Protein AF-A9ZNW1-F1 (afdb_monomer_lite)

InterPro domains:
  IPR049735 NovE/LmbU-like transcriptional regulators [NF038070] (21-190)

Organism: NCBI:txid67274

pLDDT: mean 80.8, std 17.75, range [33.91, 98.06]

Structure (mmCIF, N/CA/C/O backbone):
data_AF-A9ZNW1-F1
#
_entry.id   AF-A9ZNW1-F1
#
loop_
_atom_site.group_PDB
_atom_site.id
_atom_site.type_symbol
_atom_site.label_atom_id
_atom_site.label_alt_id
_atom_site.label_comp_id
_atom_site.label_asym_id
_atom_site.label_entity_id
_atom_site.label_seq_id
_atom_site.pdbx_PDB_ins_code
_atom_site.Cartn_x
_atom_site.Cartn_y
_atom_site.Cartn_z
_atom_site.occupancy
_atom_site.B_iso_or_equiv
_atom_site.auth_seq_id
_atom_site.auth_comp_id
_atom_site.auth_asym_id
_atom_site.auth_atom_id
_atom_site.pdbx_PDB_model_num
ATOM 1 N N . MET A 1 1 ? -39.193 -13.285 10.486 1.00 37.44 1 MET A N 1
ATOM 2 C CA . MET A 1 1 ? -37.722 -13.401 10.370 1.00 37.44 1 MET A CA 1
ATOM 3 C C . MET A 1 1 ? -37.282 -12.484 9.237 1.00 37.44 1 MET A C 1
ATOM 5 O O . MET A 1 1 ? -37.406 -12.851 8.079 1.00 37.44 1 MET A O 1
ATOM 9 N N . THR A 1 2 ? -36.924 -11.239 9.542 1.00 38.31 2 THR A N 1
ATOM 10 C CA . THR A 1 2 ? -36.506 -10.253 8.533 1.00 38.31 2 THR A CA 1
ATOM 11 C C . THR A 1 2 ? -35.008 -10.406 8.254 1.00 38.31 2 THR A C 1
ATOM 13 O O . THR A 1 2 ? -34.223 -10.489 9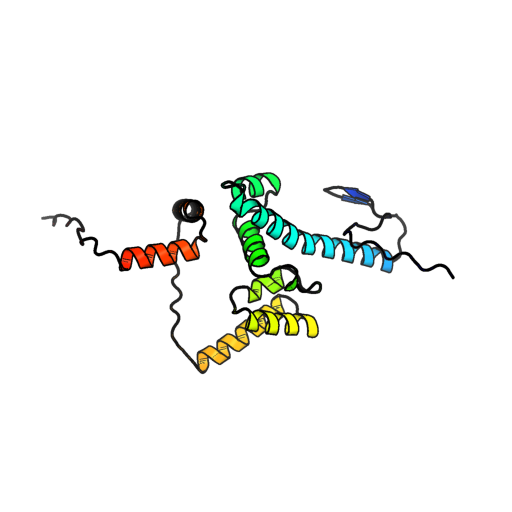.201 1.00 38.31 2 THR A O 1
ATOM 16 N N . PRO A 1 3 ? -34.581 -10.483 6.983 1.00 34.12 3 PRO A N 1
ATOM 17 C CA . PRO A 1 3 ? -33.173 -10.618 6.645 1.00 34.12 3 PRO A CA 1
ATOM 18 C C . PRO A 1 3 ? -32.435 -9.312 6.964 1.00 34.12 3 PRO A C 1
ATOM 20 O O . PRO A 1 3 ? -32.860 -8.223 6.578 1.00 34.12 3 PRO A O 1
ATOM 23 N N . LYS A 1 4 ? -31.325 -9.430 7.697 1.00 33.91 4 LYS A N 1
ATOM 24 C CA . LYS A 1 4 ? -30.436 -8.320 8.063 1.00 33.91 4 LYS A CA 1
ATOM 25 C C . LYS A 1 4 ? -29.853 -7.705 6.776 1.00 33.91 4 LYS A C 1
ATOM 27 O O . LYS A 1 4 ? -29.343 -8.463 5.946 1.00 33.91 4 LYS A O 1
ATOM 32 N N . PRO A 1 5 ? -29.907 -6.377 6.575 1.00 34.03 5 PRO A N 1
ATOM 33 C CA . PRO A 1 5 ? -29.380 -5.769 5.362 1.00 34.03 5 PRO A CA 1
ATOM 34 C C . PRO A 1 5 ? -27.866 -5.984 5.295 1.00 34.03 5 PRO A C 1
ATOM 36 O O . PRO A 1 5 ? -27.149 -5.796 6.282 1.00 34.03 5 PRO A O 1
ATOM 39 N N . ARG A 1 6 ? -27.377 -6.397 4.121 1.00 42.41 6 ARG A N 1
ATOM 40 C CA . ARG A 1 6 ? -25.944 -6.428 3.816 1.00 42.41 6 ARG A CA 1
ATOM 41 C C . ARG A 1 6 ? -25.413 -4.997 3.953 1.00 42.41 6 ARG A C 1
ATOM 43 O O . ARG A 1 6 ? -25.830 -4.124 3.197 1.00 42.41 6 ARG A O 1
ATOM 50 N N . ARG A 1 7 ? -24.535 -4.753 4.937 1.00 46.78 7 ARG A N 1
ATOM 51 C CA . ARG A 1 7 ? -23.797 -3.486 5.079 1.00 46.78 7 ARG A CA 1
ATOM 52 C C . ARG A 1 7 ? -23.088 -3.225 3.746 1.00 46.78 7 ARG A C 1
ATOM 54 O O . ARG A 1 7 ? -22.263 -4.031 3.324 1.00 46.78 7 ARG A O 1
ATOM 61 N N . ASN A 1 8 ? -23.465 -2.142 3.069 1.00 38.81 8 ASN A N 1
ATOM 62 C CA . ASN A 1 8 ? -22.797 -1.682 1.857 1.00 38.81 8 ASN A CA 1
ATOM 63 C C . ASN A 1 8 ? -21.294 -1.540 2.128 1.00 38.81 8 ASN A C 1
ATOM 65 O O . ASN A 1 8 ? -20.902 -0.994 3.155 1.00 38.81 8 ASN A O 1
ATOM 69 N N . SER A 1 9 ? -20.480 -1.998 1.183 1.00 51.66 9 SER A N 1
ATOM 70 C CA . SER A 1 9 ? -19.010 -2.022 1.158 1.00 51.66 9 SER A CA 1
ATOM 71 C C . SER A 1 9 ? -18.345 -0.634 1.096 1.00 51.66 9 SER A C 1
ATOM 73 O O . SER A 1 9 ? -17.295 -0.458 0.482 1.00 51.66 9 SER A O 1
ATOM 75 N N . ARG A 1 10 ? -18.955 0.385 1.708 1.00 53.16 10 ARG A N 1
ATOM 76 C CA . ARG A 1 10 ? -18.339 1.697 1.902 1.00 53.16 10 ARG A CA 1
ATOM 77 C C . ARG A 1 10 ? -17.545 1.658 3.198 1.00 53.16 10 ARG A C 1
ATOM 79 O O . ARG A 1 10 ? -18.110 1.371 4.249 1.00 53.16 10 ARG A O 1
ATOM 86 N N . LEU A 1 11 ? -16.249 1.952 3.115 1.00 62.59 11 LEU A N 1
ATOM 87 C CA . LEU A 1 11 ? -15.424 2.139 4.302 1.00 62.59 11 LEU A CA 1
ATOM 88 C C . LEU A 1 11 ? -15.878 3.418 5.018 1.00 62.59 11 LEU A C 1
ATOM 90 O O . LEU A 1 11 ? -15.614 4.528 4.564 1.00 62.59 11 LEU A O 1
ATOM 94 N N . SER A 1 12 ? -16.603 3.233 6.113 1.00 64.50 12 SER A N 1
ATOM 95 C CA . SER A 1 12 ? -16.995 4.259 7.073 1.00 64.50 12 SER A CA 1
ATOM 96 C C . SER A 1 12 ? -16.702 3.711 8.460 1.00 64.50 12 SER A C 1
ATOM 98 O O . SER A 1 12 ? -16.837 2.506 8.671 1.00 64.50 12 SER A O 1
ATOM 100 N N . LEU A 1 13 ? -16.306 4.585 9.382 1.00 66.75 13 LEU A N 1
ATOM 101 C CA . LEU A 1 13 ? -16.231 4.235 10.799 1.00 66.75 13 LEU A CA 1
ATOM 102 C C . LEU A 1 13 ? -17.651 4.095 11.365 1.00 66.75 13 LEU A C 1
ATOM 104 O O . LEU A 1 13 ? -18.571 4.740 10.855 1.00 66.75 13 LEU A O 1
ATOM 108 N N . ASP A 1 14 ? -17.824 3.230 12.368 1.00 68.12 14 ASP A N 1
ATOM 109 C CA . ASP A 1 14 ? -19.099 3.011 13.066 1.00 68.12 14 ASP A CA 1
ATOM 110 C C . ASP A 1 14 ? -19.779 4.338 13.465 1.00 68.12 14 ASP A C 1
ATOM 112 O O . ASP A 1 14 ? -19.129 5.227 14.018 1.00 68.12 14 ASP A O 1
ATOM 116 N N . ASP A 1 15 ? -21.096 4.450 13.236 1.00 63.50 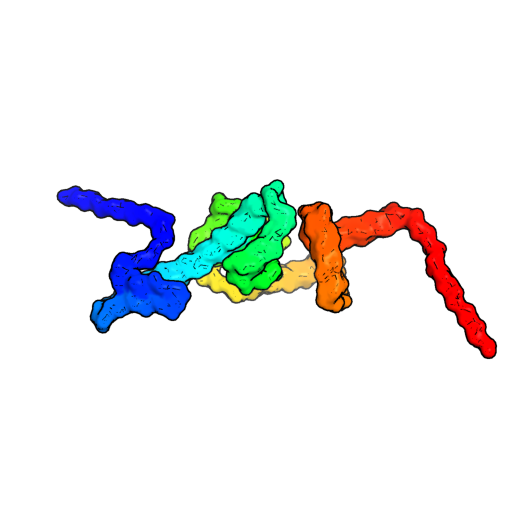15 ASP A N 1
ATOM 117 C CA . ASP A 1 15 ? -21.911 5.653 13.497 1.00 63.50 15 ASP A CA 1
ATOM 118 C C . ASP A 1 15 ? -21.829 6.156 14.956 1.00 63.50 15 ASP A C 1
ATOM 120 O O . ASP A 1 15 ? -22.190 7.295 15.255 1.00 63.5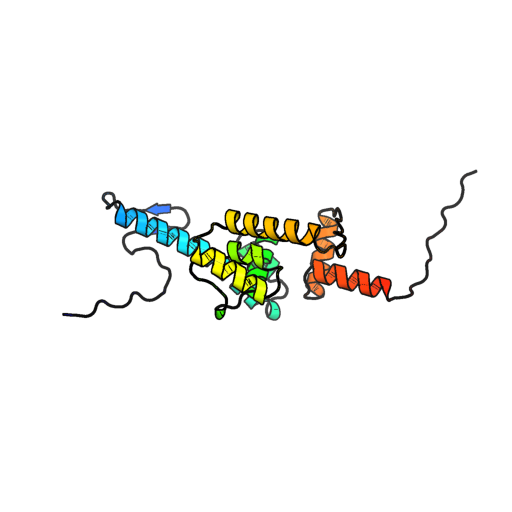0 15 ASP A O 1
ATOM 124 N N . LYS A 1 16 ? -21.361 5.318 15.890 1.00 64.38 16 LYS A N 1
ATOM 125 C CA . LYS A 1 16 ? -21.152 5.677 17.302 1.00 64.38 16 LYS A CA 1
ATOM 126 C C . LYS A 1 16 ? -19.860 6.455 17.563 1.00 64.38 16 LYS A C 1
ATOM 128 O O . LYS A 1 16 ? -19.698 6.986 18.663 1.00 64.38 16 LYS A O 1
ATOM 133 N N . ALA A 1 17 ? -18.939 6.505 16.605 1.00 67.12 17 ALA A N 1
ATOM 134 C CA . ALA A 1 17 ? -17.698 7.261 16.692 1.00 67.12 17 ALA A CA 1
ATOM 135 C C . ALA A 1 17 ? -17.811 8.568 15.897 1.00 67.12 17 ALA A C 1
ATOM 137 O O . ALA A 1 17 ? -18.113 8.569 14.707 1.00 67.12 17 ALA A O 1
ATOM 138 N N . LEU A 1 18 ? -17.509 9.700 16.539 1.00 71.31 18 LEU A N 1
ATOM 139 C CA . LEU A 1 18 ? -17.411 10.984 15.845 1.00 71.31 18 LEU A CA 1
ATOM 140 C C . LEU A 1 18 ? -15.958 11.237 15.448 1.00 71.31 18 LEU A C 1
ATOM 142 O O . LEU A 1 18 ? -15.074 11.379 16.298 1.00 71.31 18 LEU A O 1
ATOM 146 N N . THR A 1 19 ? -15.713 11.312 14.142 1.00 70.50 19 THR A N 1
ATOM 147 C CA . THR A 1 19 ? -14.370 11.455 13.575 1.00 70.50 19 THR A CA 1
ATOM 148 C C . THR A 1 19 ? -14.140 12.874 13.079 1.00 70.50 19 THR A C 1
ATOM 150 O O . THR A 1 19 ? -14.897 13.387 12.256 1.00 70.50 19 THR A O 1
ATOM 153 N N . LYS A 1 20 ? -13.060 13.504 13.540 1.00 74.12 20 LYS A N 1
ATOM 154 C CA . LYS A 1 20 ? -12.519 14.755 12.993 1.00 74.12 20 LYS A CA 1
ATOM 155 C C . LYS A 1 20 ? -11.096 14.500 12.504 1.00 74.12 20 LYS A C 1
ATOM 157 O O . LYS A 1 20 ? -10.450 13.565 12.965 1.00 74.12 20 LYS A O 1
ATOM 162 N N . ARG A 1 21 ? -10.565 15.377 11.640 1.00 77.50 21 ARG A N 1
ATOM 163 C CA . ARG A 1 21 ? -9.195 15.259 11.091 1.00 77.50 21 ARG A CA 1
ATOM 164 C C . ARG A 1 21 ? -8.124 14.977 12.157 1.00 77.50 21 ARG A C 1
ATOM 166 O O . ARG A 1 21 ? -7.176 14.259 11.872 1.00 77.50 21 ARG A O 1
ATOM 173 N N . ALA A 1 22 ? -8.264 15.552 13.351 1.00 84.50 22 ALA A N 1
ATOM 174 C CA . ALA A 1 22 ? -7.275 15.458 14.426 1.00 84.50 22 ALA A CA 1
ATOM 175 C C . ALA A 1 22 ? -7.804 14.801 15.716 1.00 84.50 22 ALA A C 1
ATOM 177 O O . ALA A 1 22 ? -7.126 14.855 16.738 1.00 84.50 22 ALA A O 1
ATOM 178 N N . SER A 1 23 ? -9.008 14.214 15.718 1.00 84.81 23 SER A N 1
ATOM 179 C CA . SER A 1 23 ? -9.550 13.584 16.929 1.00 84.81 23 SER A CA 1
ATOM 180 C C . SER A 1 23 ? -10.564 12.484 16.630 1.00 84.81 23 SER A C 1
ATOM 182 O O . SER A 1 23 ? -11.407 12.627 15.745 1.00 84.81 23 SER A O 1
ATOM 184 N N . LEU A 1 24 ? -10.542 11.439 17.455 1.00 90.12 24 LEU A N 1
ATOM 185 C CA . LEU A 1 24 ? -11.567 10.403 17.522 1.00 90.12 24 LEU A CA 1
ATOM 186 C C . LEU A 1 24 ? -12.295 10.535 18.862 1.00 90.12 24 LEU A C 1
ATOM 188 O O . LEU A 1 24 ? -11.689 10.339 19.914 1.00 90.12 24 LEU A O 1
ATOM 192 N N . SER A 1 25 ? -13.578 10.886 18.830 1.00 89.25 25 SER A N 1
ATOM 193 C CA . SER A 1 25 ? -14.413 10.949 20.029 1.00 89.25 25 SER A CA 1
ATOM 194 C C . SER A 1 25 ? -15.226 9.667 20.143 1.00 89.25 25 SER A C 1
ATOM 196 O O . SER A 1 25 ? -16.053 9.373 19.280 1.00 89.25 25 SER A O 1
ATOM 198 N N . LEU A 1 26 ? -14.974 8.915 21.213 1.00 89.44 26 LEU A N 1
ATOM 199 C CA . LEU A 1 26 ? -15.671 7.672 21.523 1.00 89.44 26 LEU A CA 1
ATOM 200 C C . LEU A 1 26 ? -16.624 7.865 22.717 1.00 89.44 26 LEU A C 1
ATOM 202 O O . LEU A 1 26 ? -16.370 8.739 23.551 1.00 89.44 26 LEU A O 1
ATOM 206 N N . PRO A 1 27 ? -17.696 7.060 22.834 1.00 86.81 27 PRO A N 1
ATOM 207 C CA . PRO A 1 27 ? -18.584 7.092 23.994 1.00 86.81 27 PRO A CA 1
ATOM 208 C C . PRO A 1 27 ? -17.841 6.842 25.313 1.00 86.81 27 PRO A C 1
ATOM 210 O O . PRO A 1 27 ? -16.864 6.098 25.354 1.00 86.81 27 PRO A O 1
ATOM 213 N N . THR A 1 28 ? -18.344 7.409 26.412 1.00 83.12 28 THR A N 1
ATOM 214 C CA . THR A 1 28 ? -17.760 7.234 27.757 1.00 83.12 28 THR A CA 1
ATOM 215 C C . THR A 1 28 ? -17.819 5.791 28.254 1.00 83.12 28 THR A C 1
ATOM 217 O O . THR A 1 28 ? -16.961 5.373 29.026 1.00 83.12 28 THR A O 1
ATOM 220 N N . VAL A 1 29 ? -18.808 5.020 27.797 1.00 89.94 29 VAL A N 1
ATOM 221 C CA . VAL A 1 29 ? -18.950 3.593 28.089 1.00 89.94 29 VAL A CA 1
ATOM 222 C C . VAL A 1 29 ? -19.035 2.835 26.772 1.00 89.94 29 VAL A C 1
ATOM 224 O O . VAL A 1 29 ? -19.929 3.075 25.961 1.00 89.94 29 VAL A O 1
ATOM 227 N N . MET A 1 30 ? -18.112 1.899 26.561 1.00 93.69 30 MET A N 1
ATOM 228 C CA . MET A 1 30 ? -18.110 1.007 25.405 1.00 93.69 30 MET A CA 1
ATOM 229 C C . MET A 1 30 ? -17.611 -0.379 25.799 1.00 93.69 30 MET A C 1
ATOM 231 O O . MET A 1 30 ? -16.834 -0.531 26.742 1.00 93.69 30 MET A O 1
ATOM 235 N N . THR A 1 31 ? -18.044 -1.394 25.057 1.00 94.56 31 THR A N 1
ATOM 236 C CA . THR A 1 31 ? -17.515 -2.748 25.238 1.00 94.56 31 THR A CA 1
ATOM 237 C C . THR A 1 31 ? -16.128 -2.869 24.606 1.00 94.56 31 THR A C 1
ATOM 239 O O . THR A 1 31 ? -15.821 -2.174 23.634 1.00 94.56 31 THR A O 1
ATOM 242 N N . LEU A 1 32 ? -15.306 -3.792 25.119 1.00 93.25 32 LEU A N 1
ATOM 243 C CA . LEU A 1 32 ? -14.002 -4.107 24.526 1.00 93.25 32 LEU A CA 1
ATOM 244 C C . LEU A 1 32 ? -14.129 -4.522 23.054 1.00 93.25 32 LEU A C 1
ATOM 246 O O . LEU A 1 32 ? -13.277 -4.168 22.244 1.00 93.25 32 LEU A O 1
ATOM 250 N N . GLU A 1 33 ? -15.188 -5.253 22.706 1.00 92.44 33 GLU A N 1
ATOM 251 C CA . GLU A 1 33 ? -15.392 -5.723 21.337 1.00 92.44 33 GLU A CA 1
ATOM 252 C C . GLU A 1 33 ? -15.702 -4.563 20.387 1.00 92.44 33 GLU A C 1
ATOM 254 O O . GLU A 1 33 ? -15.036 -4.416 19.368 1.00 92.44 33 GLU A O 1
ATOM 259 N N . SER A 1 34 ? -16.598 -3.649 20.777 1.00 89.31 34 SER A N 1
ATOM 260 C CA . SER A 1 34 ? -16.868 -2.435 19.992 1.00 89.31 34 SER A CA 1
ATOM 261 C C . SER A 1 34 ? -15.629 -1.547 19.842 1.00 89.31 34 SER A C 1
ATOM 263 O O . SER A 1 34 ? -15.402 -0.976 18.780 1.00 89.31 34 SER A O 1
ATOM 265 N N . TRP A 1 35 ? -14.797 -1.447 20.883 1.00 93.88 35 TRP A N 1
ATOM 266 C CA . TRP A 1 35 ? -13.532 -0.714 20.802 1.00 93.88 35 TRP A CA 1
ATOM 267 C C . TRP A 1 35 ? -12.559 -1.352 19.795 1.00 93.88 35 TRP A C 1
ATOM 269 O O . TRP A 1 35 ? -11.961 -0.651 18.976 1.00 93.88 35 TRP A O 1
ATOM 279 N N . LYS A 1 36 ? -12.436 -2.688 19.805 1.00 93.31 36 LYS A N 1
ATOM 280 C CA . LYS A 1 36 ? -11.623 -3.434 18.831 1.00 93.31 36 LYS A CA 1
ATOM 281 C C . LYS A 1 36 ? -12.155 -3.288 17.408 1.00 93.31 36 LYS A C 1
ATOM 283 O O . LYS A 1 36 ? -11.351 -3.166 16.490 1.00 93.31 36 LYS A O 1
ATOM 288 N N . ASP A 1 37 ? -13.472 -3.307 17.216 1.00 90.94 37 ASP A N 1
ATOM 289 C CA . ASP A 1 37 ? -14.111 -3.119 15.907 1.00 90.94 37 ASP A CA 1
ATOM 290 C C . ASP A 1 37 ? -13.715 -1.780 15.292 1.00 90.94 37 ASP A C 1
ATOM 292 O O . ASP A 1 37 ? -13.202 -1.750 14.174 1.00 90.94 37 ASP A O 1
ATOM 296 N N . ILE A 1 38 ? -13.827 -0.696 16.064 1.00 91.38 38 ILE A N 1
ATOM 297 C CA . ILE A 1 38 ? -13.415 0.644 15.630 1.00 91.38 38 ILE A CA 1
ATOM 298 C C . ILE A 1 38 ? -11.923 0.661 15.283 1.00 91.38 38 ILE A C 1
ATOM 300 O O . ILE A 1 38 ? -11.537 1.163 14.230 1.00 91.38 38 ILE A O 1
ATOM 304 N N . GLY A 1 39 ? -11.070 0.068 16.125 1.00 92.25 39 GLY A N 1
ATOM 305 C CA . GLY A 1 39 ? -9.637 -0.041 15.838 1.00 92.25 39 GLY A CA 1
ATOM 306 C C . GLY A 1 39 ? -9.340 -0.781 14.526 1.00 92.25 39 GLY A C 1
ATOM 307 O O . GLY A 1 39 ? -8.495 -0.339 13.745 1.00 92.25 39 GLY A O 1
ATOM 308 N N . ARG A 1 40 ? -10.063 -1.874 14.249 1.00 91.12 40 ARG A N 1
ATOM 309 C CA . ARG A 1 40 ? -9.947 -2.635 12.995 1.00 91.12 40 ARG A CA 1
ATOM 310 C C . ARG A 1 40 ? -10.413 -1.829 11.786 1.00 91.12 40 ARG A C 1
ATOM 312 O O . ARG A 1 40 ? -9.747 -1.872 10.756 1.00 91.12 40 ARG A O 1
ATOM 319 N N . GLU A 1 41 ? -11.505 -1.078 11.904 1.00 90.69 41 GLU A N 1
ATOM 320 C CA . GLU A 1 41 ? -12.004 -0.209 10.833 1.00 90.69 41 GLU A CA 1
ATOM 321 C C . GLU A 1 41 ? -11.022 0.933 10.523 1.00 90.69 41 GLU A C 1
ATOM 323 O O . GLU A 1 41 ? -10.739 1.192 9.353 1.00 90.69 41 GLU A O 1
ATOM 328 N N . ILE A 1 42 ? -10.427 1.564 11.545 1.00 92.56 42 ILE A N 1
ATOM 329 C CA . ILE A 1 42 ? -9.388 2.597 11.364 1.00 92.56 42 ILE A CA 1
ATOM 330 C C . ILE A 1 42 ? -8.183 2.018 10.623 1.00 92.56 42 ILE A C 1
ATOM 332 O O . ILE A 1 42 ? -7.714 2.612 9.651 1.00 92.56 42 ILE A O 1
ATOM 336 N N . ALA A 1 43 ? -7.691 0.858 11.063 1.00 90.69 43 ALA A N 1
ATOM 337 C CA . ALA A 1 43 ? -6.562 0.192 10.422 1.00 90.69 43 ALA A CA 1
ATOM 338 C C . ALA A 1 43 ? -6.876 -0.164 8.960 1.00 90.69 43 ALA A C 1
ATOM 340 O O . ALA A 1 43 ? -6.058 0.098 8.081 1.00 90.69 43 ALA A O 1
ATOM 341 N N . LEU A 1 44 ? -8.079 -0.679 8.688 1.00 89.69 44 LEU A N 1
ATOM 342 C CA . LEU A 1 44 ? -8.533 -1.018 7.339 1.00 89.69 44 LEU A CA 1
ATOM 343 C C . LEU A 1 44 ? -8.607 0.214 6.427 1.00 89.69 44 LEU A C 1
ATOM 345 O O . LEU A 1 44 ? -8.131 0.157 5.297 1.00 89.69 44 LEU A O 1
ATOM 349 N N . ILE A 1 45 ? -9.167 1.329 6.908 1.00 91.44 45 ILE A N 1
ATOM 350 C CA . ILE A 1 45 ? -9.225 2.593 6.157 1.00 91.44 45 ILE A CA 1
ATOM 351 C C . ILE A 1 45 ? -7.817 3.116 5.885 1.00 91.44 45 ILE A C 1
ATOM 353 O O . ILE A 1 45 ? -7.519 3.513 4.760 1.00 91.44 45 ILE A O 1
ATOM 357 N N . SER A 1 46 ? -6.947 3.096 6.896 1.00 91.00 46 SER A N 1
ATOM 358 C CA . SER A 1 46 ? -5.556 3.523 6.752 1.00 91.00 46 SER A CA 1
ATOM 359 C C . SER A 1 46 ? -4.841 2.707 5.674 1.00 91.00 46 SER A C 1
ATOM 361 O O . SER A 1 46 ? -4.250 3.285 4.762 1.00 91.00 46 SER A O 1
ATOM 363 N N . ASP A 1 47 ? -4.940 1.379 5.716 1.00 91.75 47 ASP A N 1
ATOM 364 C CA . ASP A 1 47 ? -4.317 0.507 4.716 1.00 91.75 47 ASP A CA 1
ATOM 365 C C . ASP A 1 47 ? -4.929 0.698 3.321 1.00 91.75 47 ASP A C 1
ATOM 367 O O . ASP A 1 47 ? -4.194 0.871 2.343 1.00 91.75 47 ASP A O 1
ATOM 371 N N . ALA A 1 48 ? -6.260 0.747 3.212 1.00 94.62 48 ALA A N 1
ATOM 372 C CA . ALA A 1 48 ? -6.965 0.972 1.950 1.00 94.62 48 ALA A CA 1
ATOM 373 C C . ALA A 1 48 ? -6.622 2.334 1.326 1.00 94.62 48 ALA A C 1
ATOM 375 O O . ALA A 1 48 ? -6.488 2.433 0.105 1.00 94.62 48 ALA A O 1
ATOM 376 N N . SER A 1 49 ? -6.395 3.364 2.147 1.00 95.81 49 SER A N 1
ATOM 377 C CA . SER A 1 49 ? -6.036 4.702 1.669 1.00 95.81 49 SER A CA 1
ATOM 378 C C . SER A 1 49 ? -4.758 4.713 0.833 1.00 95.81 49 SER A C 1
ATOM 380 O O . SER A 1 49 ? -4.658 5.480 -0.122 1.00 95.81 49 SER A O 1
ATOM 382 N N . THR A 1 50 ? -3.807 3.815 1.114 1.00 96.38 50 THR A N 1
ATOM 383 C CA . THR A 1 50 ? -2.572 3.708 0.323 1.00 96.38 50 THR A CA 1
ATOM 384 C C . THR A 1 50 ? -2.839 3.210 -1.099 1.00 96.38 50 THR A C 1
ATOM 386 O O . THR A 1 50 ? -2.246 3.725 -2.049 1.00 96.38 50 THR A O 1
ATOM 389 N N . TRP A 1 51 ? -3.786 2.279 -1.270 1.00 97.75 51 TRP A N 1
ATOM 390 C CA . TRP A 1 51 ? -4.257 1.846 -2.587 1.00 97.75 51 TRP A CA 1
ATOM 391 C C . TRP A 1 51 ? -4.969 2.974 -3.321 1.00 97.75 51 TRP A C 1
ATOM 393 O O . TRP A 1 51 ? -4.658 3.221 -4.481 1.00 97.75 51 TRP A O 1
ATOM 403 N N . TRP A 1 52 ? -5.861 3.699 -2.642 1.00 97.56 52 TRP A N 1
ATOM 404 C CA . TRP A 1 52 ? -6.589 4.815 -3.249 1.00 97.56 52 TRP A CA 1
ATOM 405 C C . TRP A 1 52 ? -5.667 5.944 -3.695 1.00 97.56 52 TRP A C 1
ATOM 407 O O . TRP A 1 52 ? -5.845 6.476 -4.784 1.00 97.56 52 TRP A O 1
ATOM 417 N N . LEU A 1 53 ? -4.655 6.282 -2.893 1.00 96.94 53 LEU A N 1
ATOM 418 C CA . LEU A 1 53 ? -3.627 7.254 -3.267 1.00 96.94 53 LEU A CA 1
ATOM 419 C C . LEU A 1 53 ? -2.839 6.783 -4.492 1.00 96.94 53 LEU A C 1
ATOM 421 O O . LEU A 1 53 ? -2.582 7.576 -5.396 1.00 96.94 53 LEU A O 1
ATOM 425 N N . GLY A 1 54 ? -2.491 5.494 -4.550 1.00 96.06 54 GLY A N 1
ATOM 426 C CA . GLY A 1 54 ? -1.869 4.893 -5.726 1.00 96.06 54 GLY A CA 1
ATOM 427 C C . GLY A 1 54 ? -2.752 5.019 -6.968 1.00 96.06 54 GLY A C 1
ATOM 428 O O . GLY A 1 54 ? -2.309 5.562 -7.977 1.00 96.06 54 GLY A O 1
ATOM 429 N N . ASP A 1 55 ? -4.009 4.588 -6.880 1.00 97.00 55 ASP A N 1
ATOM 430 C CA . ASP A 1 55 ? -4.983 4.639 -7.977 1.00 97.00 55 ASP A CA 1
ATOM 431 C C . ASP A 1 55 ? -5.247 6.070 -8.453 1.00 97.00 55 ASP A C 1
ATOM 433 O O . ASP A 1 55 ? -5.288 6.335 -9.654 1.00 97.00 55 ASP A O 1
ATOM 437 N N . TRP A 1 56 ? -5.366 7.012 -7.519 1.00 96.06 56 TRP A N 1
ATOM 438 C CA . TRP A 1 56 ? -5.567 8.429 -7.803 1.00 96.06 56 TRP A CA 1
ATOM 439 C C . TRP A 1 56 ? -4.389 9.038 -8.573 1.00 96.06 56 TRP A C 1
ATOM 441 O O . TRP A 1 56 ? -4.592 9.717 -9.584 1.00 96.06 56 TRP A O 1
ATOM 451 N N . VAL A 1 57 ? -3.150 8.745 -8.161 1.00 94.19 57 VAL A N 1
ATOM 452 C CA . VAL A 1 57 ? -1.949 9.195 -8.883 1.00 94.19 57 VAL A CA 1
ATOM 453 C C . VAL A 1 57 ? -1.861 8.544 -10.267 1.00 94.19 57 VAL A C 1
ATOM 455 O O . VAL A 1 57 ? -1.488 9.212 -11.234 1.00 94.19 57 VAL A O 1
ATOM 458 N N . VAL A 1 58 ? -2.216 7.261 -10.389 1.00 94.06 58 VAL A N 1
ATOM 459 C CA . VAL A 1 58 ? -2.214 6.528 -11.668 1.00 94.06 58 VAL A CA 1
ATOM 460 C C . VAL A 1 58 ? -3.247 7.090 -12.636 1.00 94.06 58 VAL A C 1
ATOM 462 O O . VAL A 1 58 ? -2.920 7.330 -13.795 1.00 94.06 58 VAL A O 1
ATOM 465 N N . TYR A 1 59 ? -4.460 7.382 -12.168 1.00 94.06 59 TYR A N 1
ATOM 466 C CA . TYR A 1 59 ? -5.511 8.006 -12.975 1.00 94.06 59 TYR A CA 1
ATOM 467 C C . TYR A 1 59 ? -5.049 9.320 -13.626 1.00 94.06 59 TYR A C 1
ATOM 469 O O . TYR A 1 59 ? -5.381 9.613 -14.781 1.00 94.06 59 TYR A O 1
ATOM 477 N N . GLY A 1 60 ? -4.256 10.106 -12.892 1.00 90.75 60 GLY A N 1
ATOM 478 C CA . GLY A 1 60 ? -3.721 11.374 -13.368 1.00 90.75 60 GLY A CA 1
ATOM 479 C C . GLY A 1 60 ? -2.608 11.259 -14.413 1.00 90.75 60 GLY A C 1
ATOM 480 O O . GLY A 1 60 ? -2.253 12.285 -14.987 1.00 90.75 60 GLY A O 1
ATOM 481 N N . GLN A 1 61 ? -2.060 10.064 -14.674 1.00 86.25 61 GLN A N 1
ATOM 482 C CA . GLN A 1 61 ? -0.882 9.869 -15.533 1.00 86.25 61 GLN A CA 1
ATOM 483 C C . GLN A 1 61 ? -1.055 10.455 -16.940 1.00 86.25 61 GLN A C 1
ATOM 485 O O . GLN A 1 61 ? -0.183 11.198 -17.382 1.00 86.25 61 GLN A O 1
ATOM 490 N N . ASP A 1 62 ? -2.189 10.197 -17.593 1.00 80.38 62 ASP A N 1
ATOM 491 C CA . ASP A 1 62 ? -2.422 10.629 -18.982 1.00 80.38 62 ASP A CA 1
ATOM 492 C C . ASP A 1 62 ? -3.120 11.996 -19.087 1.00 80.38 62 ASP A C 1
ATOM 494 O O . ASP A 1 62 ? -3.251 12.555 -20.172 1.00 80.38 62 ASP A O 1
ATOM 498 N N . ARG A 1 63 ? -3.601 12.537 -17.961 1.00 87.69 63 ARG A N 1
ATOM 499 C CA . ARG A 1 63 ? -4.463 13.735 -17.915 1.00 87.69 63 ARG A CA 1
ATOM 500 C C . ARG A 1 63 ? -3.761 14.960 -17.346 1.00 87.69 63 ARG A C 1
ATOM 502 O O . ARG A 1 63 ? -4.108 16.084 -17.696 1.00 87.69 63 ARG A O 1
ATOM 509 N N . TYR A 1 64 ? -2.794 14.749 -16.456 1.00 89.12 64 TYR A N 1
ATOM 510 C CA . TYR A 1 64 ? -2.149 15.816 -15.702 1.00 89.12 64 TYR A CA 1
ATOM 511 C C . TYR A 1 64 ? -0.623 15.619 -15.716 1.00 89.12 64 TYR A C 1
ATOM 513 O O . TYR A 1 64 ? -0.085 14.885 -14.883 1.00 89.12 64 TYR A O 1
ATOM 521 N N . PRO A 1 65 ? 0.104 16.299 -16.625 1.00 81.44 65 PRO A N 1
ATOM 522 C CA . PRO A 1 65 ? 1.568 16.230 -16.690 1.00 81.44 65 PRO A CA 1
ATOM 523 C C . PRO A 1 65 ? 2.251 16.579 -15.354 1.00 81.44 65 PRO A C 1
ATOM 525 O O . PRO A 1 65 ? 3.189 15.907 -14.939 1.00 81.44 65 PRO A O 1
ATOM 528 N N . ASP A 1 66 ? 1.694 17.541 -14.611 1.00 88.19 66 ASP A N 1
ATOM 529 C CA . ASP A 1 66 ? 2.183 17.998 -13.299 1.00 88.19 66 ASP A CA 1
ATOM 530 C C . ASP A 1 66 ? 1.625 17.201 -12.098 1.00 88.19 66 ASP A C 1
ATOM 532 O O . ASP A 1 66 ? 1.669 17.675 -10.957 1.00 88.19 66 ASP A O 1
ATOM 536 N N . ARG A 1 67 ? 1.050 16.007 -12.312 1.00 89.81 67 ARG A N 1
ATOM 537 C CA . ARG A 1 67 ? 0.299 15.274 -11.270 1.00 89.81 67 ARG A CA 1
ATOM 538 C C . ARG A 1 67 ? 1.063 15.072 -9.969 1.00 89.81 67 ARG A C 1
ATOM 540 O O . ARG A 1 67 ? 0.453 15.164 -8.918 1.00 89.81 67 ARG A O 1
ATOM 547 N N . TYR A 1 68 ? 2.369 14.807 -10.015 1.00 86.06 68 TYR A N 1
ATOM 548 C CA . TYR A 1 68 ? 3.143 14.554 -8.800 1.00 86.06 68 TYR A CA 1
ATOM 549 C C . TYR A 1 68 ? 3.312 15.818 -7.969 1.00 86.06 68 TYR A C 1
ATOM 551 O O . TYR A 1 68 ? 3.140 15.765 -6.758 1.00 86.06 68 TYR A O 1
ATOM 559 N N . ARG A 1 69 ? 3.571 16.961 -8.613 1.00 89.62 69 ARG A N 1
ATOM 560 C CA . ARG A 1 69 ? 3.622 18.255 -7.928 1.00 89.62 69 ARG A CA 1
ATOM 561 C C . ARG A 1 69 ? 2.285 18.552 -7.246 1.00 89.62 69 ARG A C 1
ATOM 563 O O . ARG A 1 69 ? 2.268 18.816 -6.052 1.00 89.62 69 ARG A O 1
ATOM 570 N N . LYS A 1 70 ? 1.178 18.403 -7.980 1.00 90.38 70 LYS A N 1
ATOM 571 C CA . LYS A 1 70 ? -0.180 18.583 -7.442 1.00 90.38 70 LYS A CA 1
ATOM 572 C C . LYS A 1 70 ? -0.487 17.593 -6.317 1.00 90.38 70 LYS A C 1
ATOM 574 O O . LYS A 1 70 ? -1.009 17.974 -5.284 1.00 90.38 70 LYS A O 1
ATOM 579 N N . ALA A 1 71 ? -0.120 16.326 -6.475 1.00 91.44 71 ALA A N 1
ATOM 580 C CA . ALA A 1 71 ? -0.357 15.310 -5.460 1.00 91.44 71 ALA A CA 1
ATOM 581 C C . ALA A 1 71 ? 0.407 15.593 -4.160 1.00 91.44 71 ALA A C 1
ATOM 583 O O . ALA A 1 71 ? -0.144 15.397 -3.080 1.00 91.44 71 ALA A O 1
ATOM 584 N N . ILE A 1 72 ? 1.643 16.090 -4.251 1.00 91.38 72 ILE A N 1
ATOM 585 C CA . ILE A 1 72 ? 2.426 16.528 -3.088 1.00 91.38 72 ILE A CA 1
ATOM 586 C C . ILE A 1 72 ? 1.755 17.734 -2.418 1.00 91.38 72 ILE A C 1
ATOM 588 O O . ILE A 1 72 ? 1.597 17.728 -1.200 1.00 91.38 72 ILE A O 1
ATOM 592 N N . GLU A 1 73 ? 1.322 18.731 -3.199 1.00 91.69 73 GLU A N 1
ATOM 593 C CA . GLU A 1 73 ? 0.605 19.918 -2.700 1.00 91.69 73 GLU A CA 1
ATOM 594 C C . GLU A 1 73 ? -0.671 19.529 -1.925 1.00 91.69 73 GLU A C 1
ATOM 596 O O . GLU A 1 73 ? -0.895 20.025 -0.824 1.00 91.69 73 GLU A O 1
ATOM 601 N N . GLU A 1 74 ? -1.462 18.586 -2.446 1.00 93.31 74 GLU A N 1
ATOM 602 C CA . GLU A 1 74 ? -2.745 18.183 -1.847 1.00 93.31 74 GLU A CA 1
ATOM 603 C C . GLU A 1 74 ? -2.613 17.211 -0.663 1.00 93.31 74 GLU A C 1
ATOM 605 O O . GLU A 1 74 ? -3.437 17.213 0.252 1.00 93.31 74 GLU A O 1
ATOM 610 N N . THR A 1 75 ? -1.596 16.343 -0.663 1.00 92.00 75 THR A N 1
ATOM 611 C CA . THR A 1 75 ? -1.481 15.260 0.337 1.00 92.00 75 THR A CA 1
ATOM 612 C C . THR A 1 75 ? -0.407 15.504 1.387 1.00 92.00 75 THR A C 1
ATOM 614 O O . THR A 1 75 ? -0.417 14.843 2.424 1.00 92.00 75 THR A O 1
ATOM 617 N N . SER A 1 76 ? 0.529 16.425 1.131 1.00 91.00 76 SER A N 1
ATOM 618 C CA . SER A 1 76 ? 1.761 16.599 1.916 1.00 91.00 76 SER A CA 1
ATOM 619 C C . SER A 1 76 ? 2.636 15.336 2.015 1.00 91.00 76 SER A C 1
ATOM 621 O O . SER A 1 76 ? 3.554 15.291 2.832 1.00 91.00 76 SER A O 1
ATOM 623 N N . LEU A 1 77 ? 2.376 14.308 1.197 1.00 91.69 77 LEU A N 1
ATOM 624 C CA . LEU A 1 77 ? 3.238 13.133 1.080 1.00 91.69 77 LEU A CA 1
ATOM 625 C C . LEU A 1 77 ? 4.414 13.442 0.159 1.00 91.69 77 LEU A C 1
ATOM 627 O O . LEU A 1 77 ? 4.282 14.176 -0.820 1.00 91.69 77 LEU A O 1
ATOM 631 N N . ASP A 1 78 ? 5.568 12.849 0.45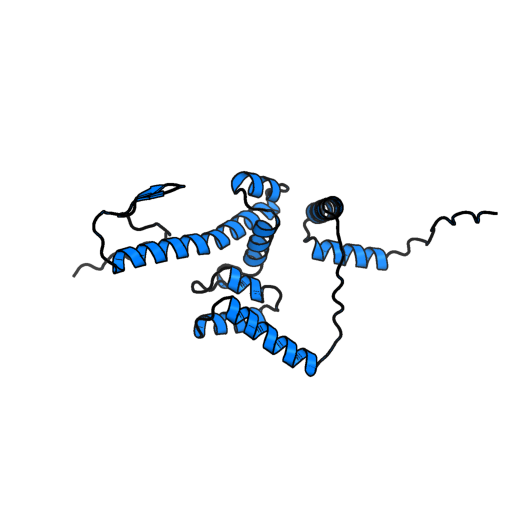0 1.00 91.50 78 ASP A N 1
ATOM 632 C CA . ASP A 1 78 ? 6.740 13.017 -0.393 1.00 91.50 78 ASP A CA 1
ATOM 633 C C . ASP A 1 78 ? 6.583 12.287 -1.741 1.00 91.50 78 ASP A C 1
ATOM 635 O O . ASP A 1 78 ? 5.826 11.319 -1.898 1.00 91.50 78 ASP A O 1
ATOM 639 N N . TYR A 1 79 ? 7.351 12.750 -2.728 1.00 86.56 79 TYR A N 1
ATOM 640 C CA . TYR A 1 79 ? 7.352 12.196 -4.079 1.00 86.56 79 TYR A CA 1
ATOM 641 C C . TYR A 1 79 ? 7.605 10.681 -4.107 1.00 86.56 79 TYR A C 1
ATOM 643 O O . TYR A 1 79 ? 6.934 9.958 -4.846 1.00 86.56 79 TYR A O 1
ATOM 651 N N . GLN A 1 80 ? 8.561 10.184 -3.315 1.00 88.44 80 GLN A N 1
ATOM 652 C CA . GLN A 1 80 ? 8.967 8.781 -3.340 1.00 88.44 80 GLN A CA 1
ATOM 653 C C . GLN A 1 80 ? 7.848 7.876 -2.816 1.00 88.44 80 GLN A C 1
ATOM 655 O O . GLN A 1 80 ? 7.604 6.815 -3.397 1.00 88.44 80 GLN A O 1
ATOM 660 N N . THR A 1 81 ? 7.134 8.309 -1.777 1.00 91.88 81 THR A N 1
ATOM 661 C CA . THR A 1 81 ? 5.958 7.610 -1.244 1.00 91.88 81 THR A CA 1
ATOM 662 C C . THR A 1 81 ? 4.847 7.513 -2.289 1.00 91.88 81 THR A C 1
ATOM 664 O O . THR A 1 81 ? 4.402 6.410 -2.616 1.00 91.88 81 THR A O 1
ATOM 667 N N . LEU A 1 82 ? 4.452 8.640 -2.891 1.00 92.50 82 LEU A N 1
ATOM 668 C CA . LEU A 1 82 ? 3.405 8.673 -3.923 1.00 92.50 82 LEU A CA 1
ATOM 669 C C . LEU A 1 82 ? 3.789 7.850 -5.157 1.00 92.50 82 LEU A C 1
ATOM 671 O O . LEU A 1 82 ? 2.972 7.107 -5.706 1.00 92.50 82 LEU A O 1
ATOM 675 N N . ARG A 1 83 ? 5.054 7.932 -5.583 1.00 90.25 83 ARG A N 1
ATOM 676 C CA . ARG A 1 83 ? 5.583 7.130 -6.689 1.00 90.25 83 ARG A CA 1
ATOM 677 C C . ARG A 1 83 ? 5.543 5.639 -6.370 1.00 90.25 83 ARG A C 1
ATOM 679 O O . ARG A 1 83 ? 5.183 4.857 -7.247 1.00 90.25 83 ARG A O 1
ATOM 686 N N . ASN A 1 84 ? 5.901 5.238 -5.150 1.00 92.88 84 ASN A N 1
ATOM 687 C CA . ASN A 1 84 ? 5.843 3.842 -4.725 1.00 92.88 84 ASN A CA 1
ATOM 688 C C . ASN A 1 84 ? 4.403 3.312 -4.758 1.00 92.88 84 ASN A C 1
ATOM 690 O O . ASN A 1 84 ? 4.158 2.270 -5.360 1.00 92.88 84 ASN A O 1
ATOM 694 N N . TYR A 1 85 ? 3.442 4.054 -4.202 1.00 96.62 85 TYR A N 1
ATOM 695 C CA . TYR A 1 85 ? 2.030 3.659 -4.238 1.00 96.62 85 TYR A CA 1
ATOM 696 C C . TYR A 1 85 ? 1.513 3.526 -5.671 1.00 96.62 85 TYR A C 1
ATOM 698 O O . TYR A 1 85 ? 0.929 2.502 -6.016 1.00 96.62 85 TYR A O 1
ATOM 706 N N . ALA A 1 86 ? 1.803 4.501 -6.537 1.00 95.25 86 ALA A N 1
ATOM 707 C CA . ALA A 1 86 ? 1.413 4.454 -7.944 1.00 95.25 86 ALA A CA 1
ATOM 708 C C . ALA A 1 86 ? 2.069 3.289 -8.707 1.00 95.25 86 ALA A C 1
ATOM 710 O O . ALA A 1 86 ? 1.453 2.671 -9.574 1.00 95.25 86 ALA A O 1
ATOM 711 N N . TRP A 1 87 ? 3.331 2.970 -8.411 1.00 95.50 87 TRP A N 1
ATOM 712 C CA . TRP A 1 87 ? 4.017 1.835 -9.025 1.00 95.50 87 TRP A CA 1
ATOM 713 C C . TRP A 1 87 ? 3.362 0.503 -8.649 1.00 95.50 87 TRP A C 1
ATOM 715 O O . TRP A 1 87 ? 3.049 -0.279 -9.547 1.00 95.50 87 TRP A O 1
ATOM 725 N N . VAL A 1 88 ? 3.077 0.279 -7.363 1.00 96.94 88 VAL A N 1
ATOM 726 C CA . VAL A 1 88 ? 2.395 -0.939 -6.898 1.00 96.94 88 VAL A CA 1
ATOM 727 C C . VAL A 1 88 ? 0.970 -1.013 -7.456 1.00 96.94 88 VAL A C 1
ATOM 729 O O . VAL A 1 88 ? 0.582 -2.048 -7.989 1.00 96.94 88 VAL A O 1
ATOM 732 N N . ALA A 1 89 ? 0.217 0.090 -7.437 1.00 96.81 89 ALA A N 1
ATOM 733 C CA . ALA A 1 89 ? -1.138 0.149 -7.989 1.00 96.81 89 ALA A CA 1
ATOM 734 C C . ALA A 1 89 ? -1.203 -0.227 -9.480 1.00 96.81 89 ALA A C 1
ATOM 736 O O . ALA A 1 89 ? -2.109 -0.956 -9.878 1.00 96.81 89 ALA A O 1
ATOM 737 N N . ARG A 1 90 ? -0.219 0.194 -10.293 1.00 94.56 90 ARG A N 1
ATOM 738 C CA . ARG A 1 90 ? -0.118 -0.215 -11.710 1.00 94.56 90 ARG A CA 1
ATOM 739 C C . ARG A 1 90 ? 0.241 -1.684 -11.884 1.00 94.56 90 ARG A C 1
ATOM 741 O O . ARG A 1 90 ? -0.238 -2.310 -12.822 1.00 94.56 90 ARG A O 1
ATOM 748 N N . LYS A 1 91 ? 1.107 -2.221 -11.021 1.00 94.50 91 LYS A N 1
ATOM 749 C CA . LYS A 1 91 ? 1.530 -3.628 -11.082 1.00 94.50 91 LYS A CA 1
ATOM 750 C C . LYS A 1 91 ? 0.428 -4.595 -10.658 1.00 94.50 91 LYS A C 1
ATOM 752 O O . LYS A 1 91 ? 0.392 -5.706 -11.170 1.00 94.50 91 LYS A O 1
ATOM 757 N N . PHE A 1 92 ? -0.470 -4.164 -9.776 1.00 97.38 92 PHE A N 1
ATOM 758 C CA . PHE A 1 92 ? -1.578 -4.974 -9.279 1.00 97.38 92 PHE A CA 1
ATOM 759 C C . PHE A 1 92 ? -2.919 -4.313 -9.618 1.00 97.38 92 PHE A C 1
ATOM 761 O O . PHE A 1 92 ? -3.447 -3.536 -8.808 1.00 97.38 92 PHE A O 1
ATOM 768 N N . PRO A 1 93 ? -3.503 -4.631 -10.792 1.00 94.19 93 PRO A N 1
ATOM 769 C CA . PRO A 1 93 ? -4.896 -4.312 -11.089 1.00 94.19 93 PRO A CA 1
ATOM 770 C C . PRO A 1 93 ? -5.819 -4.816 -9.977 1.00 94.19 93 PRO A C 1
ATOM 772 O O . PRO A 1 93 ? -5.480 -5.773 -9.283 1.00 94.19 93 PRO A O 1
ATOM 775 N N . VAL A 1 94 ? -7.002 -4.214 -9.821 1.00 95.62 94 VAL A N 1
ATOM 776 C CA . VAL A 1 94 ? -7.940 -4.538 -8.724 1.00 95.62 94 VAL A CA 1
ATOM 777 C C . VAL A 1 94 ? -8.216 -6.045 -8.605 1.00 95.62 94 VAL A C 1
ATOM 779 O O . VAL A 1 94 ? -8.241 -6.564 -7.495 1.00 95.62 94 VAL A O 1
ATOM 782 N N . SER A 1 95 ? -8.317 -6.771 -9.724 1.00 95.94 95 SER A N 1
ATOM 783 C CA . SER A 1 95 ? -8.518 -8.231 -9.756 1.00 95.94 95 SER A CA 1
ATOM 784 C C . SER A 1 95 ? -7.361 -9.054 -9.171 1.00 95.94 95 SER A C 1
ATOM 786 O O . SER A 1 95 ? -7.564 -10.192 -8.752 1.00 95.94 95 SER A O 1
ATOM 788 N N . ARG A 1 96 ? -6.146 -8.497 -9.135 1.00 96.00 96 ARG A N 1
ATOM 789 C CA . ARG A 1 96 ? -4.937 -9.124 -8.582 1.00 96.00 96 ARG A CA 1
ATOM 790 C C . ARG A 1 96 ? -4.586 -8.616 -7.181 1.00 96.00 96 ARG A C 1
ATOM 792 O O . ARG A 1 96 ? -3.555 -9.006 -6.642 1.00 96.00 96 ARG A O 1
ATOM 799 N N . ARG A 1 97 ? -5.416 -7.771 -6.564 1.00 97.12 97 ARG A N 1
ATOM 800 C CA . ARG A 1 97 ? -5.235 -7.346 -5.166 1.00 97.12 97 ARG A CA 1
ATOM 801 C C . ARG A 1 97 ? -5.855 -8.375 -4.231 1.00 97.12 97 ARG A C 1
ATOM 803 O O . ARG A 1 97 ? -6.856 -9.004 -4.560 1.00 97.12 97 ARG A O 1
ATOM 810 N N . ARG A 1 98 ? -5.227 -8.589 -3.079 1.00 95.62 98 ARG A N 1
ATOM 811 C CA . ARG A 1 98 ? -5.668 -9.563 -2.075 1.00 95.62 98 ARG A CA 1
ATOM 812 C C . ARG A 1 98 ? -6.136 -8.760 -0.877 1.00 95.62 98 ARG A C 1
ATOM 814 O O . ARG A 1 98 ? -5.320 -8.093 -0.254 1.00 95.62 98 ARG A O 1
ATOM 821 N N . GLU A 1 99 ? -7.434 -8.780 -0.584 1.00 92.75 99 GLU A N 1
ATOM 822 C CA . GLU A 1 99 ? -8.046 -7.902 0.430 1.00 92.75 99 GLU A CA 1
ATOM 823 C C . GLU A 1 99 ? -7.445 -8.087 1.830 1.00 92.75 99 GLU A C 1
ATOM 825 O O . GLU A 1 99 ? -7.415 -7.150 2.623 1.00 92.75 99 GLU A O 1
ATOM 830 N N . LYS A 1 100 ? -6.920 -9.283 2.126 1.00 94.00 100 LYS A N 1
ATOM 831 C CA . LYS A 1 100 ? -6.254 -9.589 3.399 1.00 94.00 100 LYS A CA 1
ATOM 832 C C . LYS A 1 100 ? -4.805 -9.104 3.474 1.00 94.00 100 LYS A C 1
ATOM 834 O O . LYS A 1 100 ? -4.187 -9.229 4.527 1.00 94.00 100 LYS A O 1
ATOM 839 N N . LEU A 1 101 ? -4.244 -8.594 2.378 1.00 96.50 101 LEU A N 1
ATOM 840 C CA . LEU A 1 101 ? -2.855 -8.158 2.289 1.00 96.50 101 LEU A CA 1
ATOM 841 C C . LEU A 1 101 ? -2.770 -6.664 1.973 1.00 96.50 101 LEU A C 1
ATOM 843 O O . LEU A 1 101 ? -3.351 -6.162 1.011 1.00 96.50 101 LEU A O 1
ATOM 847 N N . SER A 1 102 ? -1.959 -5.952 2.749 1.00 96.50 102 SER A N 1
ATOM 848 C CA . SER A 1 102 ? -1.731 -4.520 2.544 1.00 96.50 102 SER A CA 1
ATOM 849 C C . SER A 1 102 ? -0.975 -4.223 1.237 1.00 96.50 102 SER A C 1
ATOM 851 O O . SER A 1 102 ? -0.303 -5.095 0.668 1.00 96.50 102 SER A O 1
ATOM 853 N N . LEU A 1 103 ? -1.003 -2.966 0.776 1.00 97.12 103 LEU A N 1
ATOM 854 C CA . LEU A 1 103 ? -0.213 -2.513 -0.380 1.00 97.12 103 LEU A CA 1
ATOM 855 C C . LEU A 1 103 ? 1.275 -2.834 -0.211 1.00 97.12 103 LEU A C 1
ATOM 857 O O . LEU A 1 103 ? 1.959 -3.198 -1.164 1.00 97.12 103 LEU A O 1
ATOM 861 N N . GLN A 1 104 ? 1.793 -2.754 1.013 1.00 95.31 104 GLN A N 1
ATOM 862 C CA . GLN A 1 104 ? 3.203 -2.997 1.281 1.00 95.31 104 GLN A CA 1
ATOM 863 C C . GLN A 1 104 ? 3.585 -4.477 1.146 1.00 95.31 104 GLN A C 1
ATOM 865 O O . GLN A 1 104 ? 4.733 -4.742 0.815 1.00 95.31 104 GLN A O 1
ATOM 870 N N . HIS A 1 105 ? 2.666 -5.434 1.334 1.00 98.06 105 HIS A N 1
ATOM 871 C CA . HIS A 1 105 ? 2.931 -6.837 0.969 1.00 98.06 105 HIS A CA 1
ATOM 872 C C . HIS A 1 105 ? 3.151 -6.967 -0.537 1.00 98.06 105 HIS A C 1
ATOM 874 O O . HIS A 1 105 ? 4.118 -7.583 -0.979 1.00 98.06 105 HIS A O 1
ATOM 880 N N . HIS A 1 106 ? 2.288 -6.317 -1.317 1.00 98.06 106 HIS A N 1
ATOM 881 C CA . HIS A 1 106 ? 2.386 -6.286 -2.771 1.00 98.06 106 HIS A CA 1
ATOM 882 C C . HIS A 1 106 ? 3.672 -5.577 -3.222 1.00 98.06 106 HIS A C 1
ATOM 884 O O . HIS A 1 106 ? 4.331 -6.030 -4.154 1.00 98.06 106 HIS A O 1
ATOM 890 N N . ALA A 1 107 ? 4.104 -4.532 -2.511 1.00 95.94 107 ALA A N 1
ATOM 891 C CA . ALA A 1 107 ? 5.362 -3.842 -2.782 1.00 95.94 107 ALA A CA 1
ATOM 892 C C . ALA A 1 107 ? 6.602 -4.751 -2.659 1.00 95.94 107 ALA A C 1
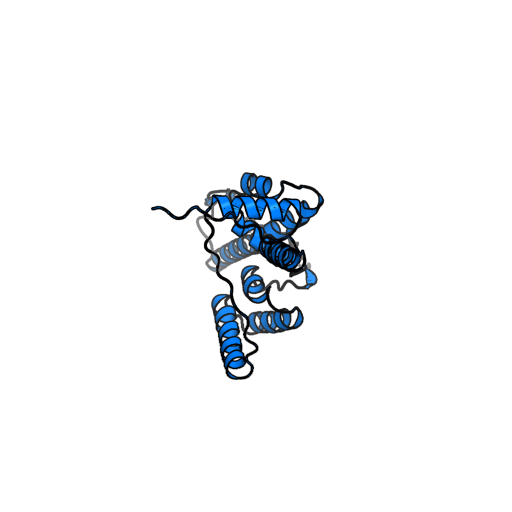ATOM 894 O O . ALA A 1 107 ? 7.535 -4.590 -3.442 1.00 95.94 107 ALA A O 1
ATOM 895 N N . GLU A 1 108 ? 6.624 -5.716 -1.726 1.00 96.19 108 GLU A N 1
ATOM 896 C CA . GLU A 1 108 ? 7.765 -6.642 -1.573 1.00 96.19 108 GLU A CA 1
ATOM 897 C C . GLU A 1 108 ? 7.959 -7.540 -2.804 1.00 96.19 108 GLU A C 1
ATOM 899 O O . GLU A 1 108 ? 9.085 -7.932 -3.116 1.00 96.19 108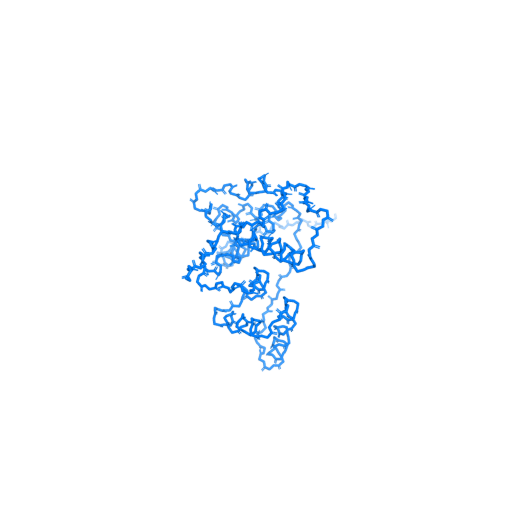 GLU A O 1
ATOM 904 N N . VAL A 1 109 ? 6.869 -7.863 -3.505 1.00 95.81 109 VAL A N 1
ATOM 905 C CA . VAL A 1 109 ? 6.869 -8.779 -4.656 1.00 95.81 109 VAL A CA 1
ATOM 906 C C . VAL A 1 109 ? 6.746 -8.061 -5.997 1.00 95.81 109 VAL A C 1
ATOM 908 O O . VAL A 1 109 ? 6.976 -8.674 -7.029 1.00 95.81 109 VAL A O 1
ATOM 911 N N . ALA A 1 110 ? 6.441 -6.763 -6.015 1.00 94.50 110 ALA A N 1
ATOM 912 C CA . ALA A 1 110 ? 6.143 -5.988 -7.224 1.00 94.50 110 ALA A CA 1
ATOM 913 C C . ALA A 1 110 ? 7.258 -5.992 -8.296 1.00 94.50 110 ALA A C 1
ATOM 915 O O . ALA A 1 110 ? 6.992 -5.709 -9.465 1.00 94.50 110 ALA A O 1
ATOM 916 N N . ALA A 1 111 ? 8.500 -6.299 -7.905 1.00 89.62 111 ALA A N 1
ATOM 917 C CA . ALA A 1 111 ? 9.644 -6.433 -8.810 1.00 89.62 111 ALA A CA 1
ATOM 918 C C . ALA A 1 111 ? 9.831 -7.850 -9.397 1.00 89.62 111 ALA A C 1
ATOM 920 O O . ALA A 1 111 ? 10.671 -8.024 -10.274 1.00 89.62 111 ALA A O 1
ATOM 921 N N . LEU A 1 112 ? 9.103 -8.856 -8.903 1.00 90.12 112 LEU A N 1
ATOM 922 C CA . LEU A 1 112 ? 9.124 -10.226 -9.427 1.00 90.12 112 LEU A CA 1
ATOM 923 C C . LEU A 1 112 ? 8.267 -10.351 -10.693 1.00 90.12 112 LEU A C 1
ATOM 925 O O . LEU A 1 112 ? 7.489 -9.445 -11.009 1.00 90.12 112 LEU A O 1
ATOM 929 N N . GLN A 1 113 ? 8.376 -11.490 -11.379 1.00 88.69 113 GLN A N 1
ATOM 930 C CA . GLN A 1 113 ? 7.444 -11.860 -12.447 1.00 88.69 113 GLN A CA 1
ATOM 931 C C . GLN A 1 113 ? 6.037 -12.118 -11.890 1.00 88.69 113 GLN A C 1
ATOM 933 O O . GLN A 1 113 ? 5.861 -12.382 -10.702 1.00 88.69 113 GLN A O 1
ATOM 938 N N . GLU A 1 114 ? 5.021 -11.969 -12.737 1.00 91.44 114 GLU A N 1
ATOM 939 C CA . GLU A 1 114 ? 3.605 -12.019 -12.345 1.00 91.44 114 GLU A CA 1
ATOM 940 C C . GLU A 1 114 ? 3.199 -13.344 -11.678 1.00 91.44 114 GLU A C 1
ATOM 942 O O . GLU A 1 114 ? 2.505 -13.339 -10.660 1.00 91.44 114 GLU A O 1
ATOM 947 N N . ASP A 1 115 ? 3.695 -14.464 -12.191 1.00 90.62 115 ASP A N 1
ATOM 948 C CA . ASP A 1 115 ? 3.498 -15.798 -11.628 1.00 90.62 115 ASP A CA 1
ATOM 949 C C . ASP A 1 115 ? 4.142 -15.935 -10.239 1.00 90.62 115 ASP A C 1
ATOM 951 O O . ASP A 1 115 ? 3.499 -16.378 -9.284 1.00 90.62 115 ASP A O 1
ATOM 955 N N . GLU A 1 116 ? 5.389 -15.479 -10.088 1.00 91.62 116 GLU A N 1
ATOM 956 C CA . GLU A 1 116 ? 6.079 -15.474 -8.799 1.00 91.62 116 GLU A CA 1
ATOM 957 C C . GLU A 1 116 ? 5.366 -14.564 -7.786 1.00 91.62 116 GLU A C 1
ATOM 959 O O . GLU A 1 116 ? 5.221 -14.941 -6.620 1.00 91.62 116 GLU A O 1
ATOM 964 N N . GLN A 1 117 ? 4.876 -13.392 -8.207 1.00 95.69 117 GLN A N 1
ATOM 965 C CA . GLN A 1 117 ? 4.087 -12.500 -7.350 1.00 95.69 117 GLN A CA 1
ATOM 966 C C . GLN A 1 117 ? 2.887 -13.231 -6.748 1.00 95.69 117 GLN A C 1
ATOM 968 O O . GLN A 1 117 ? 2.685 -13.180 -5.534 1.00 95.69 117 GLN A O 1
ATOM 973 N N . ASP A 1 118 ? 2.106 -13.922 -7.578 1.00 96.06 118 ASP A N 1
ATOM 974 C CA . ASP A 1 118 ? 0.890 -14.600 -7.138 1.00 96.06 118 ASP A CA 1
ATOM 975 C C . ASP A 1 118 ? 1.199 -15.764 -6.194 1.00 96.06 118 ASP A C 1
ATOM 977 O O . ASP A 1 118 ? 0.548 -15.898 -5.156 1.00 96.06 118 ASP A O 1
ATOM 981 N N . VAL A 1 119 ? 2.247 -16.545 -6.471 1.00 96.19 119 VAL A N 1
ATOM 982 C CA . VAL A 1 119 ? 2.718 -17.608 -5.566 1.00 96.19 119 VAL A CA 1
ATOM 983 C C . VAL A 1 119 ? 3.043 -17.047 -4.180 1.00 96.19 119 VAL A C 1
ATOM 985 O O . VAL A 1 119 ? 2.606 -17.591 -3.159 1.00 96.19 119 VAL A O 1
ATOM 988 N N . TRP A 1 120 ? 3.791 -15.947 -4.122 1.00 97.19 120 TRP A N 1
ATOM 989 C CA . TRP A 1 120 ? 4.209 -15.346 -2.859 1.00 97.19 120 TRP A CA 1
ATOM 990 C C . TRP A 1 120 ? 3.064 -14.680 -2.101 1.00 97.19 120 TRP A C 1
ATOM 992 O O . TRP A 1 120 ? 2.990 -14.822 -0.878 1.00 97.19 120 TRP A O 1
ATOM 1002 N N . LEU A 1 121 ? 2.153 -14.005 -2.802 1.00 97.81 121 LEU A N 1
ATOM 1003 C CA . LEU A 1 121 ? 0.974 -13.390 -2.192 1.00 97.81 121 LEU A CA 1
ATOM 1004 C C . LEU A 1 121 ? 0.016 -14.454 -1.649 1.00 97.81 121 LEU A C 1
ATOM 1006 O O . LEU A 1 121 ? -0.394 -14.353 -0.496 1.00 97.81 121 LEU A O 1
ATOM 1010 N N . ASN A 1 122 ? -0.245 -15.529 -2.397 1.00 97.38 122 ASN A N 1
ATOM 1011 C CA . ASN A 1 122 ? -1.068 -16.647 -1.923 1.00 97.38 122 ASN A CA 1
ATOM 1012 C C . ASN A 1 122 ? -0.464 -17.301 -0.672 1.00 97.38 122 ASN A C 1
ATOM 1014 O O . ASN A 1 122 ? -1.171 -17.655 0.275 1.00 97.38 122 ASN A O 1
ATOM 1018 N N . ARG A 1 123 ? 0.865 -17.443 -0.631 1.00 96.75 123 ARG A N 1
ATOM 1019 C CA . ARG A 1 123 ? 1.567 -17.982 0.539 1.00 96.75 123 ARG A CA 1
ATOM 1020 C C . ARG A 1 123 ? 1.491 -17.043 1.739 1.00 96.75 123 ARG A C 1
ATOM 1022 O O . ARG A 1 123 ? 1.281 -17.517 2.852 1.00 96.75 123 ARG A O 1
ATOM 1029 N N . ALA A 1 124 ? 1.649 -15.739 1.521 1.00 97.75 124 ALA A N 1
ATOM 1030 C CA . ALA A 1 124 ? 1.531 -14.750 2.583 1.00 97.75 124 ALA A CA 1
ATOM 1031 C C . ALA A 1 124 ? 0.111 -14.715 3.160 1.00 97.75 124 ALA A C 1
ATOM 1033 O O . ALA A 1 124 ? -0.048 -14.749 4.376 1.00 97.75 124 ALA A O 1
ATOM 1034 N N . GLU A 1 125 ? -0.910 -14.730 2.303 1.00 97.25 125 GLU A N 1
ATOM 1035 C CA . GLU A 1 125 ? -2.312 -14.728 2.720 1.00 97.25 125 GLU A CA 1
ATOM 1036 C C . GLU A 1 125 ? -2.691 -16.013 3.468 1.00 97.25 125 GLU A C 1
ATOM 1038 O O . GLU A 1 125 ? -3.253 -15.948 4.560 1.00 97.25 125 GLU A O 1
ATOM 1043 N N . SER A 1 126 ? -2.346 -17.184 2.923 1.00 97.00 126 SER A N 1
ATOM 1044 C CA . SER A 1 126 ? -2.679 -18.480 3.540 1.00 97.00 126 SER A CA 1
ATOM 1045 C C . SER A 1 126 ? -1.995 -18.702 4.887 1.00 97.00 126 SER A C 1
ATOM 1047 O O . SER A 1 126 ? -2.585 -19.303 5.782 1.00 97.00 126 SER A O 1
ATOM 1049 N N . LYS A 1 127 ? -0.759 -18.218 5.048 1.00 95.94 127 LYS A N 1
ATOM 1050 C CA . LYS A 1 127 ? 0.017 -18.367 6.286 1.00 95.94 127 LYS A CA 1
ATOM 1051 C C . LYS A 1 127 ? -0.122 -17.184 7.244 1.00 95.94 127 LYS A C 1
ATOM 1053 O O . LYS A 1 127 ? 0.493 -17.214 8.305 1.00 95.94 127 LYS A O 1
ATOM 1058 N N . GLY A 1 128 ? -0.887 -16.154 6.875 1.00 96.19 128 GLY A N 1
ATOM 1059 C CA . GLY A 1 128 ? -1.038 -14.935 7.671 1.00 96.19 128 GLY A CA 1
ATOM 1060 C C . GLY A 1 128 ? 0.285 -14.206 7.913 1.00 96.19 128 GLY A C 1
ATOM 1061 O O . GLY A 1 128 ? 0.495 -13.658 8.992 1.00 96.19 128 GLY A O 1
ATOM 1062 N N . TRP A 1 129 ? 1.204 -14.243 6.947 1.00 97.12 129 TRP A N 1
ATOM 1063 C CA . TRP A 1 129 ? 2.511 -13.613 7.097 1.00 97.12 129 TRP A CA 1
ATOM 1064 C C . TRP A 1 129 ? 2.396 -12.098 7.150 1.00 97.12 129 TRP A C 1
ATOM 1066 O O . TRP A 1 129 ? 1.754 -11.479 6.307 1.00 97.12 129 TRP A O 1
ATOM 1076 N N . SER A 1 130 ? 3.132 -11.500 8.079 1.00 95.44 130 SER A N 1
ATOM 1077 C CA . SER A 1 130 ? 3.462 -10.084 8.036 1.00 95.44 130 SER A CA 1
ATOM 1078 C C . SER A 1 130 ? 4.354 -9.762 6.833 1.00 95.44 130 SER A C 1
ATOM 1080 O O . SER A 1 130 ? 5.106 -10.596 6.320 1.00 95.44 130 SER A O 1
ATOM 1082 N N . ARG A 1 131 ? 4.384 -8.486 6.446 1.00 94.25 131 ARG A N 1
ATOM 1083 C CA . ARG A 1 131 ? 5.298 -7.973 5.415 1.00 94.25 131 ARG A CA 1
ATOM 1084 C C . ARG A 1 131 ? 6.758 -8.337 5.695 1.00 94.25 131 ARG A C 1
ATOM 1086 O O . ARG A 1 131 ? 7.506 -8.682 4.783 1.00 94.25 131 ARG A O 1
ATOM 1093 N N . SER A 1 132 ? 7.171 -8.260 6.960 1.00 94.12 132 SER A N 1
ATOM 1094 C CA . SER A 1 132 ? 8.529 -8.606 7.382 1.00 94.12 132 SER A CA 1
ATOM 1095 C C . SER A 1 132 ? 8.825 -10.091 7.176 1.00 94.12 132 SER A C 1
ATOM 1097 O O . SER A 1 132 ? 9.917 -10.435 6.733 1.00 94.12 132 SER A O 1
ATOM 1099 N N . GLU A 1 133 ? 7.862 -10.972 7.448 1.00 96.62 133 GLU A N 1
ATOM 1100 C CA . GLU A 1 133 ? 7.980 -12.408 7.174 1.00 96.62 133 GLU A CA 1
ATOM 1101 C C . GLU A 1 133 ? 8.048 -12.702 5.685 1.00 96.62 133 GLU A C 1
ATOM 1103 O O . GLU A 1 133 ? 8.951 -13.424 5.264 1.00 96.62 133 GLU A O 1
ATOM 1108 N N . LEU A 1 134 ? 7.164 -12.107 4.882 1.00 96.69 134 LEU A N 1
ATOM 1109 C CA . LEU A 1 134 ? 7.208 -12.235 3.426 1.00 96.69 134 LEU A CA 1
ATOM 1110 C C . LEU A 1 134 ? 8.588 -11.831 2.888 1.00 96.69 134 LEU A C 1
ATOM 1112 O O . LEU A 1 134 ? 9.231 -12.605 2.180 1.00 96.69 134 LEU A O 1
ATOM 1116 N N . ARG A 1 135 ? 9.100 -10.671 3.313 1.00 93.94 135 ARG A N 1
ATOM 1117 C CA . ARG A 1 135 ? 10.441 -10.193 2.951 1.00 93.94 135 ARG A CA 1
ATOM 1118 C C . ARG A 1 135 ? 11.548 -11.162 3.367 1.00 93.94 135 ARG A C 1
ATOM 1120 O O . ARG A 1 135 ? 12.475 -11.382 2.590 1.00 93.94 135 ARG A O 1
ATOM 1127 N N . ARG A 1 136 ? 11.496 -11.720 4.583 1.00 94.62 136 ARG A N 1
ATOM 1128 C CA . ARG A 1 136 ? 12.493 -12.703 5.049 1.00 94.62 136 ARG A CA 1
ATOM 1129 C C . ARG A 1 136 ? 12.481 -13.959 4.182 1.00 94.62 136 ARG A C 1
ATOM 1131 O O . ARG A 1 136 ? 13.542 -14.388 3.744 1.00 94.62 136 ARG A O 1
ATOM 1138 N N . ASN A 1 137 ? 11.301 -14.507 3.894 1.00 93.81 137 ASN A N 1
ATOM 1139 C CA . ASN A 1 137 ? 11.179 -15.710 3.071 1.00 93.81 137 ASN A CA 1
ATOM 1140 C C . ASN A 1 137 ? 11.649 -15.465 1.625 1.00 93.81 137 ASN A C 1
ATOM 1142 O O . ASN A 1 137 ? 12.342 -16.308 1.064 1.00 93.81 137 ASN A O 1
ATOM 1146 N N . LEU A 1 138 ? 11.346 -14.298 1.045 1.00 92.19 138 LEU A N 1
ATOM 1147 C CA . LEU A 1 138 ? 11.842 -13.905 -0.280 1.00 92.19 138 LEU A CA 1
ATOM 1148 C C . LEU A 1 138 ? 13.373 -13.869 -0.351 1.00 92.19 138 LEU A C 1
ATOM 1150 O O . LEU A 1 138 ? 13.956 -14.278 -1.352 1.00 92.19 138 LEU A O 1
ATOM 1154 N N . ARG A 1 139 ? 14.031 -13.375 0.706 1.00 89.62 139 ARG A N 1
ATOM 1155 C CA . ARG A 1 139 ? 15.499 -13.323 0.777 1.00 89.62 139 ARG A CA 1
ATOM 1156 C C . ARG A 1 139 ? 16.125 -14.707 0.897 1.00 89.62 139 ARG A C 1
ATOM 1158 O O . ARG A 1 139 ? 17.119 -14.945 0.228 1.00 89.62 139 ARG A O 1
ATOM 1165 N N . ALA A 1 140 ? 15.536 -15.594 1.698 1.00 86.25 140 ALA A N 1
ATOM 1166 C CA . ALA A 1 140 ? 16.046 -16.953 1.877 1.00 86.25 140 ALA A CA 1
ATOM 1167 C C . ALA A 1 140 ? 16.117 -17.710 0.539 1.00 86.25 140 ALA A C 1
ATOM 1169 O O . ALA A 1 140 ? 17.160 -18.241 0.190 1.00 86.25 140 ALA A O 1
ATOM 1170 N N . ILE A 1 141 ? 15.057 -17.642 -0.275 1.00 79.44 141 ILE A N 1
ATOM 1171 C CA . ILE A 1 141 ? 15.037 -18.326 -1.580 1.00 79.44 141 ILE A CA 1
ATOM 1172 C C . ILE A 1 141 ? 16.026 -17.710 -2.579 1.00 79.44 141 ILE A C 1
ATOM 1174 O O . ILE A 1 141 ? 16.578 -18.424 -3.411 1.00 79.44 141 ILE A O 1
ATOM 1178 N N . ARG A 1 142 ? 16.258 -16.392 -2.528 1.00 74.75 142 ARG A N 1
ATOM 1179 C CA . ARG A 1 142 ? 17.269 -15.757 -3.387 1.00 74.75 142 ARG A CA 1
ATOM 1180 C C . ARG A 1 142 ? 18.683 -16.192 -3.015 1.00 74.75 142 ARG A C 1
ATOM 1182 O O . ARG A 1 142 ? 19.437 -16.501 -3.924 1.00 74.75 142 ARG A O 1
ATOM 1189 N N . ALA A 1 143 ? 18.996 -16.274 -1.722 1.00 73.00 143 ALA A N 1
ATOM 1190 C CA . ALA A 1 143 ? 20.288 -16.776 -1.258 1.00 73.00 143 ALA A CA 1
ATOM 1191 C C . ALA A 1 143 ? 20.522 -18.230 -1.712 1.00 73.00 143 ALA A C 1
ATOM 1193 O O . ALA A 1 143 ? 21.550 -18.515 -2.317 1.00 73.00 143 ALA A O 1
ATOM 1194 N N . ASP A 1 144 ? 19.519 -19.103 -1.558 1.00 63.75 144 ASP A N 1
ATOM 1195 C CA . ASP A 1 144 ? 19.603 -20.503 -2.006 1.00 63.75 144 ASP A CA 1
ATOM 1196 C C . ASP A 1 144 ? 19.772 -20.627 -3.537 1.00 63.75 144 ASP A C 1
ATOM 1198 O O . ASP A 1 144 ? 20.485 -21.505 -4.030 1.00 63.75 144 ASP A O 1
ATOM 1202 N N . ARG A 1 145 ? 19.122 -19.745 -4.318 1.00 62.00 145 ARG A N 1
ATOM 1203 C CA . ARG A 1 145 ? 19.239 -19.704 -5.791 1.00 62.00 145 ARG A CA 1
ATOM 1204 C C . ARG A 1 145 ? 20.581 -19.134 -6.260 1.00 62.00 145 ARG A C 1
ATOM 1206 O O . ARG A 1 145 ? 21.113 -19.615 -7.256 1.00 62.00 145 ARG A O 1
ATOM 1213 N N . GLU A 1 146 ? 21.123 -18.132 -5.571 1.00 55.31 146 GLU A N 1
ATOM 1214 C CA . GLU A 1 146 ? 22.424 -17.525 -5.886 1.00 55.31 146 GLU A CA 1
ATOM 1215 C C . GLU A 1 146 ? 23.584 -18.504 -5.628 1.00 55.31 146 GLU A C 1
ATOM 1217 O O . GLU A 1 146 ? 24.527 -18.539 -6.422 1.00 55.31 146 GLU A O 1
ATOM 1222 N N . GLU A 1 147 ? 23.474 -19.369 -4.611 1.00 56.03 147 GLU A N 1
ATOM 1223 C CA . GLU A 1 147 ? 24.431 -20.460 -4.360 1.00 56.03 147 GLU A CA 1
ATOM 1224 C C . GLU A 1 147 ? 24.396 -21.568 -5.430 1.00 56.03 147 GLU A C 1
ATOM 1226 O O . GLU A 1 147 ? 25.407 -22.229 -5.661 1.00 56.03 147 GLU A O 1
ATOM 1231 N N . THR A 1 148 ? 23.266 -21.767 -6.120 1.00 50.81 148 THR A N 1
ATOM 1232 C CA . THR A 1 148 ? 23.087 -22.873 -7.084 1.00 50.81 148 THR A CA 1
ATOM 1233 C C . THR A 1 148 ? 23.119 -22.458 -8.554 1.00 50.81 148 THR A C 1
ATOM 1235 O O . THR A 1 148 ? 23.431 -23.282 -9.411 1.00 50.81 148 THR A O 1
ATOM 1238 N N . THR A 1 149 ? 22.809 -21.202 -8.884 1.00 52.00 149 THR A N 1
ATOM 1239 C CA . THR A 1 149 ? 22.689 -20.736 -10.274 1.00 52.00 149 THR A CA 1
ATOM 1240 C C . THR A 1 149 ? 23.075 -19.260 -10.361 1.00 52.00 149 THR A C 1
ATOM 1242 O O . THR A 1 149 ? 22.220 -18.383 -10.313 1.00 52.00 149 THR A O 1
ATOM 1245 N N . SER A 1 150 ? 24.363 -18.946 -10.476 1.00 45.75 150 SER A N 1
ATOM 1246 C CA . SER A 1 150 ? 24.801 -17.557 -10.669 1.00 45.75 150 SER A CA 1
ATOM 1247 C C . SER A 1 150 ? 24.938 -17.204 -12.158 1.00 45.75 150 SER A C 1
ATOM 1249 O O . SER A 1 150 ? 25.940 -17.559 -12.776 1.00 45.75 150 SER A O 1
ATOM 1251 N N . PRO A 1 151 ? 24.007 -16.431 -12.746 1.00 47.69 151 PRO A N 1
ATOM 1252 C CA . PRO A 1 151 ? 24.339 -15.406 -13.719 1.00 47.69 151 PRO A CA 1
ATOM 1253 C C . PRO A 1 151 ? 24.494 -14.070 -12.974 1.00 47.69 151 PRO A C 1
ATOM 1255 O O . PRO A 1 151 ? 23.559 -13.562 -12.358 1.00 47.69 151 PRO A O 1
ATOM 1258 N N . SER A 1 152 ? 25.701 -13.508 -13.002 1.00 49.62 152 SER A N 1
ATOM 1259 C CA . SER A 1 152 ? 26.086 -12.303 -12.262 1.00 49.62 152 SER A CA 1
ATOM 1260 C C . SER A 1 152 ? 25.292 -11.062 -12.698 1.00 49.62 152 SER A C 1
ATOM 1262 O O . SER A 1 152 ? 25.636 -10.409 -13.683 1.00 49.62 152 SER A O 1
ATOM 1264 N N . ILE A 1 153 ? 24.254 -10.684 -11.947 1.00 53.06 153 ILE A N 1
ATOM 1265 C CA . ILE A 1 153 ? 23.604 -9.374 -12.093 1.00 53.06 153 ILE A CA 1
ATOM 1266 C C . ILE A 1 153 ? 24.453 -8.337 -11.348 1.00 53.06 153 ILE A C 1
ATOM 1268 O O . ILE A 1 153 ? 24.514 -8.324 -10.119 1.00 53.06 153 ILE A O 1
ATOM 1272 N N . LEU A 1 154 ? 25.109 -7.443 -12.090 1.00 51.50 154 LEU A N 1
ATOM 1273 C CA . LEU A 1 154 ? 25.864 -6.328 -11.518 1.00 51.50 154 LEU A CA 1
ATOM 1274 C C . LEU A 1 154 ? 24.900 -5.233 -11.037 1.00 51.50 154 LEU A C 1
ATOM 1276 O O . LEU A 1 154 ? 24.217 -4.589 -11.833 1.00 51.50 154 LEU A O 1
ATOM 1280 N N . LYS A 1 155 ? 24.854 -4.989 -9.723 1.00 57.06 155 LYS A N 1
ATOM 1281 C CA . LYS A 1 155 ? 24.114 -3.858 -9.149 1.00 57.06 155 LYS A CA 1
ATOM 1282 C C . LYS A 1 155 ? 24.955 -2.582 -9.233 1.00 57.06 155 LYS A C 1
ATOM 1284 O O . LYS A 1 155 ? 25.859 -2.378 -8.425 1.00 57.06 155 LYS A O 1
ATOM 1289 N N . LEU A 1 156 ? 24.619 -1.695 -10.166 1.00 58.84 156 LEU A N 1
ATOM 1290 C CA . LEU A 1 156 ? 25.225 -0.366 -10.253 1.00 58.84 156 LEU A CA 1
ATOM 1291 C C . LEU A 1 156 ? 24.632 0.560 -9.176 1.00 58.84 156 LEU A C 1
ATOM 1293 O O . LEU A 1 156 ? 23.429 0.813 -9.163 1.00 58.84 156 LEU A O 1
ATOM 1297 N N . SER A 1 157 ? 25.473 1.067 -8.271 1.00 69.44 157 SER A N 1
ATOM 1298 C CA . SER A 1 157 ? 25.092 2.100 -7.296 1.00 69.44 157 SER A CA 1
ATOM 1299 C C . SER A 1 157 ? 25.719 3.432 -7.698 1.00 69.44 157 SER A C 1
ATOM 1301 O O . SER A 1 157 ? 26.938 3.524 -7.812 1.00 69.44 157 SER A O 1
ATOM 1303 N N . ILE A 1 158 ? 24.891 4.457 -7.911 1.00 75.06 158 ILE A N 1
ATOM 1304 C CA . ILE A 1 158 ? 25.328 5.808 -8.282 1.00 75.06 158 ILE A CA 1
ATOM 1305 C C . ILE A 1 158 ? 24.984 6.748 -7.127 1.00 75.06 158 ILE A C 1
ATOM 1307 O O . ILE A 1 158 ? 23.828 6.813 -6.708 1.00 75.06 158 ILE A O 1
ATOM 1311 N N . ASN A 1 159 ? 25.974 7.487 -6.627 1.00 75.31 159 ASN A N 1
ATOM 1312 C CA . ASN A 1 159 ? 25.738 8.561 -5.668 1.00 75.31 159 ASN A CA 1
ATOM 1313 C C . ASN A 1 159 ? 25.332 9.820 -6.434 1.00 75.31 159 ASN A C 1
ATOM 1315 O O . ASN A 1 159 ? 26.146 10.391 -7.155 1.00 75.31 159 ASN A O 1
ATOM 1319 N N . LEU A 1 160 ? 24.073 10.226 -6.283 1.00 79.00 160 LEU A N 1
ATOM 1320 C CA . LEU A 1 160 ? 23.531 11.444 -6.879 1.00 79.00 160 LEU A CA 1
ATOM 1321 C C . LEU A 1 160 ? 23.325 12.490 -5.790 1.00 79.00 160 LEU A C 1
ATOM 1323 O O . LEU A 1 160 ? 22.738 12.192 -4.747 1.00 79.00 160 LEU A O 1
ATOM 1327 N N . ASP A 1 161 ? 23.750 13.721 -6.053 1.00 84.31 161 ASP A N 1
ATOM 1328 C CA . ASP A 1 161 ? 23.319 14.854 -5.238 1.00 84.31 161 ASP A CA 1
ATOM 1329 C C . ASP A 1 161 ? 21.832 15.194 -5.499 1.00 84.31 161 ASP A C 1
ATOM 1331 O O . ASP A 1 161 ? 21.193 14.700 -6.441 1.00 84.31 161 ASP A O 1
ATOM 1335 N N . ALA A 1 162 ? 21.248 16.033 -4.638 1.00 68.94 162 ALA A N 1
ATOM 1336 C CA . ALA A 1 162 ? 19.827 16.374 -4.711 1.00 68.94 162 ALA A CA 1
ATOM 1337 C C . ALA A 1 162 ? 19.440 17.076 -6.028 1.00 68.94 162 ALA A C 1
ATOM 1339 O O . ALA A 1 162 ? 18.318 16.905 -6.512 1.00 68.94 162 ALA A O 1
ATOM 1340 N N . ASP A 1 163 ? 20.350 17.838 -6.635 1.00 78.69 163 ASP A N 1
ATOM 1341 C CA . ASP A 1 163 ? 20.089 18.585 -7.866 1.00 78.69 163 ASP A CA 1
ATOM 1342 C C . ASP A 1 163 ? 20.227 17.713 -9.112 1.00 78.69 163 ASP A C 1
ATOM 1344 O O . ASP A 1 163 ? 19.438 17.835 -10.052 1.00 78.69 163 ASP A O 1
ATOM 1348 N N . GLN A 1 164 ? 21.180 16.787 -9.123 1.00 76.50 164 GLN A N 1
ATOM 1349 C CA . GLN A 1 164 ? 21.318 15.738 -10.127 1.00 76.50 164 GLN A CA 1
ATOM 1350 C C . GLN A 1 164 ? 20.086 14.840 -10.142 1.00 76.50 164 GLN A C 1
ATOM 1352 O O . GLN A 1 164 ? 19.475 14.671 -11.199 1.00 76.50 164 GLN A O 1
ATOM 1357 N N . ARG A 1 165 ? 19.657 14.354 -8.968 1.00 80.00 165 ARG A N 1
ATOM 1358 C CA . ARG A 1 165 ? 18.440 13.545 -8.828 1.00 80.00 165 ARG A CA 1
ATOM 1359 C C . ARG A 1 165 ? 17.225 14.281 -9.391 1.00 80.00 165 ARG A C 1
ATOM 1361 O O . ARG A 1 165 ? 16.548 13.748 -10.265 1.00 80.00 165 ARG A O 1
ATOM 1368 N N . ARG A 1 166 ? 17.005 15.537 -8.980 1.00 78.94 166 ARG A N 1
ATOM 1369 C CA . ARG A 1 166 ? 15.895 16.369 -9.481 1.00 78.94 166 ARG A CA 1
ATOM 1370 C C . ARG A 1 166 ? 15.936 16.568 -10.995 1.00 78.94 166 ARG A C 1
ATOM 1372 O O . ARG A 1 166 ? 14.895 16.530 -11.646 1.00 78.94 166 ARG A O 1
ATOM 1379 N N . ARG A 1 167 ? 17.117 16.803 -11.576 1.00 84.25 167 ARG A N 1
ATOM 1380 C CA . ARG A 1 167 ? 17.263 16.977 -13.031 1.00 84.25 167 ARG A CA 1
ATOM 1381 C C . ARG A 1 167 ? 16.921 15.704 -13.795 1.00 84.25 167 ARG A C 1
ATOM 1383 O O . ARG A 1 167 ? 16.237 15.790 -14.812 1.00 84.25 167 ARG A O 1
ATOM 1390 N N . TRP A 1 168 ? 17.384 14.553 -13.318 1.00 87.81 168 TRP A N 1
ATOM 1391 C CA . TRP A 1 168 ? 17.133 13.273 -13.976 1.00 87.81 168 TRP A CA 1
ATOM 1392 C C . TRP A 1 168 ? 15.675 12.847 -13.833 1.00 87.81 168 TRP A C 1
ATOM 1394 O O . TRP A 1 168 ? 15.078 12.403 -14.805 1.00 87.81 168 TRP A O 1
ATOM 1404 N N . GLU A 1 169 ? 15.062 13.079 -12.671 1.00 76.44 169 GLU A N 1
ATOM 1405 C CA . GLU A 1 169 ? 13.624 12.865 -12.480 1.00 76.44 169 GLU A CA 1
ATOM 1406 C C . GLU A 1 169 ? 12.799 13.730 -13.437 1.00 76.44 169 GLU A C 1
ATOM 1408 O O . GLU A 1 169 ? 11.963 13.202 -14.160 1.00 76.44 169 GLU A O 1
ATOM 1413 N N . ARG A 1 170 ? 13.107 15.030 -13.560 1.00 79.31 170 ARG A N 1
ATOM 1414 C CA . ARG A 1 170 ? 12.441 15.909 -14.541 1.00 79.31 170 ARG A CA 1
ATOM 1415 C C . ARG A 1 170 ? 12.635 15.442 -15.987 1.00 79.31 170 ARG A C 1
ATOM 1417 O O . ARG A 1 170 ? 11.750 15.628 -16.816 1.00 79.31 170 ARG A O 1
ATOM 1424 N N . ALA A 1 171 ? 13.797 14.884 -16.325 1.00 79.06 171 ALA A N 1
ATOM 1425 C CA . ALA A 1 171 ? 14.065 14.363 -17.665 1.00 79.06 171 ALA A CA 1
ATOM 1426 C C . ALA A 1 171 ? 13.291 13.065 -17.952 1.00 79.06 171 ALA A C 1
ATOM 1428 O O . ALA A 1 171 ? 12.719 12.925 -19.037 1.00 79.06 171 ALA A O 1
ATOM 1429 N N . ALA A 1 172 ? 13.210 12.176 -16.963 1.00 79.88 172 ALA A N 1
ATOM 1430 C CA . ALA A 1 172 ? 12.400 10.967 -17.016 1.00 79.88 172 ALA A CA 1
ATOM 1431 C C . ALA A 1 172 ? 10.902 11.300 -17.132 1.00 79.88 172 ALA A C 1
ATOM 1433 O O . ALA A 1 172 ? 10.221 10.746 -17.996 1.00 79.88 172 ALA A O 1
ATOM 1434 N N . ASP A 1 173 ? 10.419 12.283 -16.365 1.00 73.62 173 ASP A N 1
ATOM 1435 C CA . ASP A 1 173 ? 9.032 12.762 -16.407 1.00 73.62 173 ASP A CA 1
ATOM 1436 C C . ASP A 1 173 ? 8.667 13.340 -17.782 1.00 73.62 173 ASP A C 1
ATOM 1438 O O . ASP A 1 173 ? 7.616 13.006 -18.328 1.00 73.62 173 ASP A O 1
ATOM 1442 N N . ARG A 1 174 ? 9.554 14.136 -18.402 1.00 76.38 174 ARG A N 1
ATOM 1443 C CA . ARG A 1 174 ? 9.361 14.628 -19.785 1.00 76.38 174 ARG A CA 1
ATOM 1444 C C . ARG A 1 174 ? 9.248 13.503 -20.810 1.00 76.38 174 ARG A C 1
ATOM 1446 O O . ARG A 1 174 ? 8.597 13.680 -21.832 1.00 76.38 174 ARG A O 1
ATOM 1453 N N . SER A 1 175 ? 9.877 12.367 -20.530 1.00 70.81 175 SER A N 1
ATOM 1454 C CA . SER A 1 175 ? 9.841 11.173 -21.379 1.00 70.81 175 SER A CA 1
ATOM 1455 C C . SER A 1 175 ? 8.722 10.202 -20.973 1.00 70.81 175 SER A C 1
ATOM 1457 O O . SER A 1 175 ? 8.632 9.113 -21.531 1.00 70.81 175 SER A O 1
ATOM 1459 N N . ASN A 1 176 ? 7.892 10.577 -19.989 1.00 72.00 176 ASN A N 1
ATOM 1460 C CA . ASN A 1 176 ? 6.850 9.764 -19.359 1.00 72.00 176 ASN A CA 1
ATOM 1461 C C . ASN A 1 176 ? 7.337 8.375 -18.891 1.00 72.00 176 ASN A C 1
ATOM 1463 O O . ASN A 1 176 ? 6.604 7.386 -18.951 1.00 72.00 176 ASN A O 1
ATOM 1467 N N . ARG A 1 177 ? 8.591 8.291 -18.434 1.00 73.69 177 ARG A N 1
ATOM 1468 C CA . ARG A 1 177 ? 9.258 7.050 -18.012 1.00 73.69 177 ARG A CA 1
ATOM 1469 C C . ARG A 1 177 ? 9.672 7.118 -16.549 1.00 73.69 177 ARG A C 1
ATOM 1471 O O . ARG A 1 177 ? 9.789 8.189 -15.959 1.00 73.69 177 ARG A O 1
ATOM 1478 N N . SER A 1 178 ? 9.884 5.955 -15.937 1.00 75.56 178 SER A N 1
ATOM 1479 C CA . SER A 1 178 ? 10.512 5.888 -14.618 1.00 75.56 178 SER A CA 1
ATOM 1480 C C . SER A 1 178 ? 11.975 6.321 -14.709 1.00 75.56 178 SER A C 1
ATOM 1482 O O . SER A 1 178 ? 12.612 6.095 -15.729 1.00 75.56 178 SER A O 1
ATOM 1484 N N . LEU A 1 179 ? 12.525 6.909 -13.640 1.00 77.69 179 LEU A N 1
ATOM 1485 C CA . LEU A 1 179 ? 13.950 7.251 -13.582 1.00 77.69 179 LEU A CA 1
ATOM 1486 C C . LEU A 1 179 ? 14.852 6.049 -13.913 1.00 77.69 179 LEU A C 1
ATOM 1488 O O . LEU A 1 179 ? 15.798 6.207 -14.667 1.00 77.69 179 LEU A O 1
ATOM 1492 N N . ASP A 1 180 ? 14.538 4.856 -13.402 1.00 77.56 180 ASP A N 1
ATOM 1493 C CA . ASP A 1 180 ? 15.255 3.614 -13.720 1.00 77.56 180 ASP A CA 1
ATOM 1494 C C . ASP A 1 180 ? 15.200 3.268 -15.218 1.00 77.56 180 ASP A C 1
ATOM 1496 O O . ASP A 1 180 ? 16.249 3.153 -15.844 1.00 77.56 180 ASP A O 1
ATOM 1500 N N . ALA A 1 181 ? 14.008 3.191 -15.817 1.00 71.94 181 ALA A N 1
ATOM 1501 C CA . ALA A 1 181 ? 13.859 2.893 -17.241 1.00 71.94 181 ALA A CA 1
ATOM 1502 C C . ALA A 1 181 ? 14.473 3.979 -18.132 1.00 71.94 181 ALA A C 1
ATOM 1504 O O . ALA A 1 181 ? 15.082 3.667 -19.150 1.00 71.94 181 ALA A O 1
ATOM 1505 N N . TRP A 1 182 ? 14.339 5.247 -17.736 1.00 87.88 182 TRP A N 1
ATOM 1506 C CA . TRP A 1 182 ? 14.946 6.376 -18.429 1.00 87.88 182 TRP A CA 1
ATOM 1507 C C . TRP A 1 182 ? 16.475 6.320 -18.353 1.00 87.88 182 TRP A C 1
ATOM 1509 O O . TRP A 1 182 ? 17.120 6.522 -19.374 1.00 87.88 182 TRP A O 1
ATOM 1519 N N . ILE A 1 183 ? 17.066 6.000 -17.192 1.00 84.38 183 ILE A N 1
ATOM 1520 C CA . ILE A 1 183 ? 18.520 5.818 -17.049 1.00 84.38 183 ILE A CA 1
ATOM 1521 C C . ILE A 1 183 ? 18.993 4.657 -17.923 1.00 84.38 183 ILE A C 1
ATOM 1523 O O . ILE A 1 183 ? 19.950 4.830 -18.670 1.00 84.38 183 ILE A O 1
ATOM 1527 N N . THR A 1 184 ? 18.340 3.494 -17.848 1.00 81.19 184 THR A N 1
ATOM 1528 C CA . THR A 1 184 ? 18.734 2.313 -18.628 1.00 81.19 184 THR A CA 1
ATOM 1529 C C . THR A 1 184 ? 18.691 2.600 -20.124 1.00 81.19 184 THR A C 1
ATOM 1531 O O . THR A 1 184 ? 19.688 2.402 -20.803 1.00 81.19 184 THR A O 1
ATOM 1534 N N . GLU A 1 185 ? 17.586 3.149 -20.626 1.00 79.44 185 GLU A N 1
ATOM 1535 C CA . GLU A 1 185 ? 17.451 3.484 -22.044 1.00 79.44 185 GLU A CA 1
ATOM 1536 C C . GLU A 1 185 ? 18.430 4.578 -22.478 1.00 79.44 185 GLU A C 1
ATOM 1538 O O . GLU A 1 185 ? 19.069 4.447 -23.513 1.00 79.44 185 GLU A O 1
ATOM 1543 N N . THR A 1 186 ? 18.615 5.624 -21.667 1.00 86.69 186 THR A N 1
ATOM 1544 C CA . THR A 1 186 ? 19.562 6.702 -21.988 1.00 86.69 186 THR A CA 1
ATOM 1545 C C . THR A 1 186 ? 20.998 6.177 -22.061 1.00 86.69 186 THR A C 1
ATOM 1547 O O . THR A 1 186 ? 21.758 6.594 -22.934 1.00 86.69 186 THR A O 1
ATOM 1550 N N . LEU A 1 187 ? 21.388 5.265 -21.162 1.00 85.62 187 LEU A N 1
ATOM 1551 C CA . LEU A 1 187 ? 22.708 4.631 -21.183 1.00 85.62 187 LEU A CA 1
ATOM 1552 C C . LEU A 1 187 ? 22.859 3.670 -22.370 1.00 85.62 187 LEU A C 1
ATOM 1554 O O . LEU A 1 187 ? 23.904 3.689 -23.020 1.00 85.62 187 LEU A O 1
ATOM 1558 N N . ASP A 1 188 ? 21.827 2.890 -22.691 1.00 83.31 188 ASP A N 1
ATOM 1559 C CA . ASP A 1 188 ? 21.823 1.986 -23.846 1.00 83.31 188 ASP A CA 1
ATOM 1560 C C . ASP A 1 188 ? 21.903 2.759 -25.172 1.00 83.31 188 ASP A C 1
ATOM 1562 O O . ASP A 1 188 ? 22.685 2.402 -26.054 1.00 83.31 188 ASP A O 1
ATOM 1566 N N . ASP A 1 189 ? 21.152 3.851 -25.315 1.00 80.50 189 ASP A N 1
ATOM 1567 C CA . ASP A 1 189 ? 21.165 4.713 -26.501 1.00 80.50 189 ASP A CA 1
ATOM 1568 C C . ASP A 1 189 ? 22.500 5.449 -26.659 1.00 80.50 189 ASP A C 1
ATOM 1570 O O . ASP A 1 189 ? 23.016 5.584 -27.775 1.00 80.50 189 ASP A O 1
ATOM 1574 N N . ALA A 1 190 ? 23.096 5.888 -25.545 1.00 82.06 190 ALA A N 1
ATOM 1575 C CA . ALA A 1 190 ? 24.434 6.469 -25.533 1.00 82.06 190 ALA A CA 1
ATOM 1576 C C . ALA A 1 190 ? 25.504 5.441 -25.928 1.00 82.06 190 ALA A C 1
ATOM 1578 O O . ALA A 1 190 ? 26.417 5.781 -26.676 1.00 82.06 190 ALA A O 1
ATOM 1579 N N . ALA A 1 191 ? 25.376 4.187 -25.484 1.00 77.88 191 ALA A N 1
ATOM 1580 C CA . ALA A 1 191 ? 26.277 3.101 -25.866 1.00 77.88 191 ALA A CA 1
ATOM 1581 C C . ALA A 1 191 ? 26.117 2.684 -27.341 1.00 77.88 191 ALA A C 1
ATOM 1583 O O . ALA A 1 191 ? 27.090 2.282 -27.977 1.00 77.88 191 ALA A O 1
ATOM 1584 N N . ARG A 1 192 ? 24.904 2.794 -27.899 1.00 81.00 192 ARG A N 1
ATOM 1585 C CA . ARG A 1 192 ? 24.598 2.494 -29.311 1.00 81.00 192 ARG A CA 1
ATOM 1586 C C . ARG A 1 192 ? 24.957 3.628 -30.270 1.00 81.00 192 ARG A C 1
ATOM 1588 O O . ARG A 1 192 ? 25.126 3.374 -31.460 1.00 81.00 192 ARG A O 1
ATOM 1595 N N . SER A 1 193 ? 25.066 4.864 -29.784 1.00 69.56 193 SER A N 1
ATOM 1596 C CA . SER A 1 193 ? 25.432 6.022 -30.603 1.00 69.56 193 SER A CA 1
ATOM 1597 C C . SER A 1 193 ? 26.954 6.165 -30.726 1.00 69.56 193 SER A C 1
ATOM 1599 O O . SER A 1 193 ? 27.612 6.493 -29.739 1.00 69.56 193 SER A O 1
ATOM 1601 N N . PRO A 1 194 ? 27.548 6.042 -31.928 1.00 57.72 194 PRO A N 1
ATOM 1602 C CA . PRO A 1 194 ? 28.954 6.353 -32.136 1.00 57.72 194 PRO A CA 1
ATOM 1603 C C . PRO A 1 194 ? 29.121 7.877 -32.196 1.00 57.72 194 PRO A C 1
ATOM 1605 O O . PRO A 1 194 ? 29.192 8.469 -33.272 1.00 57.72 194 PRO A O 1
ATOM 1608 N N . ARG A 1 195 ? 29.152 8.555 -31.043 1.00 53.72 195 ARG A N 1
ATOM 1609 C CA . ARG A 1 195 ? 29.619 9.945 -30.980 1.00 53.72 195 ARG A CA 1
ATOM 1610 C C . ARG A 1 195 ? 31.056 9.986 -30.484 1.00 53.72 195 ARG A C 1
ATOM 1612 O O . ARG A 1 195 ? 31.351 9.652 -29.343 1.00 53.72 195 ARG A O 1
ATOM 1619 N N . ALA A 1 196 ? 31.909 10.382 -31.428 1.00 42.75 196 ALA A N 1
ATOM 1620 C CA . ALA A 1 196 ? 33.336 10.618 -31.340 1.00 42.75 196 ALA A CA 1
ATOM 1621 C C . ALA A 1 196 ? 33.814 11.059 -29.952 1.00 42.75 196 ALA A C 1
ATOM 1623 O O . ALA A 1 196 ? 33.399 12.081 -29.406 1.00 42.75 196 ALA A O 1
ATOM 1624 N N . SER A 1 197 ? 34.766 10.295 -29.435 1.00 45.88 197 SER A N 1
ATOM 1625 C CA . SER A 1 197 ? 35.705 10.711 -28.411 1.00 45.88 197 SER A CA 1
ATOM 1626 C C . SER A 1 197 ? 36.388 12.016 -28.831 1.00 45.88 197 SER A C 1
ATOM 1628 O O . SER A 1 197 ? 37.296 12.030 -29.656 1.00 45.88 197 SER A O 1
ATOM 1630 N N . SER A 1 198 ? 35.989 13.121 -28.212 1.00 39.97 198 SER A N 1
ATOM 1631 C CA . SER A 1 198 ? 36.819 14.318 -28.112 1.00 39.97 198 SER A CA 1
ATOM 1632 C C . SER A 1 198 ? 36.820 14.787 -26.661 1.00 39.97 198 SER A C 1
ATOM 1634 O O . SER A 1 198 ? 36.089 15.698 -26.278 1.00 39.97 198 SER A O 1
ATOM 1636 N N . PHE A 1 199 ? 37.630 14.129 -25.833 1.00 38.69 199 PHE A N 1
ATOM 1637 C CA . PHE A 1 199 ? 38.074 14.734 -24.582 1.00 38.69 199 PHE A CA 1
ATOM 1638 C C . PHE A 1 199 ? 39.124 15.805 -24.923 1.00 38.69 199 PHE A C 1
ATOM 1640 O O . PHE A 1 199 ? 40.083 15.492 -25.635 1.00 38.69 199 PHE A O 1
ATOM 1647 N N . PRO A 1 200 ? 38.984 17.055 -24.451 1.00 39.31 200 PRO A N 1
ATOM 1648 C CA . PRO A 1 200 ? 40.029 18.055 -24.613 1.00 39.31 200 PRO A CA 1
ATOM 1649 C C . PRO A 1 200 ? 41.256 17.638 -23.788 1.00 39.31 200 PRO A C 1
ATOM 1651 O O . PRO A 1 200 ? 41.153 17.391 -22.586 1.00 39.31 200 PRO A O 1
ATOM 1654 N N . ARG A 1 201 ? 42.425 17.539 -24.436 1.00 41.88 201 ARG A N 1
ATOM 1655 C CA . ARG A 1 201 ? 43.714 17.390 -23.744 1.00 41.88 201 ARG A CA 1
ATOM 1656 C C . ARG A 1 201 ? 43.979 18.657 -22.927 1.00 41.88 201 ARG A C 1
ATOM 1658 O O . ARG A 1 201 ? 44.023 19.746 -23.493 1.00 41.88 201 ARG A O 1
ATOM 1665 N N . LEU A 1 202 ? 44.185 18.507 -21.621 1.00 41.06 202 LEU A N 1
ATOM 1666 C CA . LEU A 1 202 ? 44.782 19.554 -20.789 1.00 41.06 202 LEU A CA 1
ATOM 1667 C C . LEU A 1 202 ? 46.277 19.700 -21.148 1.00 41.06 202 LEU A C 1
ATOM 1669 O O . LEU A 1 202 ? 46.922 18.685 -21.434 1.00 41.06 202 LEU A O 1
ATOM 1673 N N . PRO A 1 203 ? 46.837 20.923 -21.161 1.00 46.62 203 PRO A N 1
ATOM 1674 C CA . PRO A 1 203 ? 48.247 21.139 -21.459 1.00 46.62 203 PRO A CA 1
ATOM 1675 C C . PRO A 1 203 ? 49.129 20.649 -20.303 1.00 46.62 203 PRO A C 1
ATOM 1677 O O . PRO A 1 203 ? 48.785 20.811 -19.132 1.00 46.62 203 PRO A O 1
ATOM 1680 N N . ALA A 1 204 ? 50.271 20.051 -20.646 1.00 43.81 204 ALA A N 1
ATOM 1681 C CA . ALA A 1 204 ? 51.311 19.706 -19.686 1.00 43.81 204 ALA A CA 1
ATOM 1682 C C . ALA A 1 204 ? 51.961 20.993 -19.157 1.00 43.81 204 ALA A C 1
ATOM 1684 O O . ALA A 1 204 ? 52.362 21.851 -19.943 1.00 43.81 204 ALA A O 1
ATOM 1685 N N . ALA A 1 205 ? 52.033 21.120 -17.833 1.00 43.72 205 ALA A N 1
ATOM 1686 C CA . ALA A 1 205 ? 52.801 22.162 -17.171 1.00 43.72 205 ALA A CA 1
ATOM 1687 C C . ALA A 1 205 ? 54.301 21.845 -17.287 1.00 43.72 205 ALA A C 1
ATOM 1689 O O . ALA A 1 205 ? 54.709 20.723 -16.974 1.00 43.72 205 ALA A O 1
ATOM 1690 N N . SER A 1 206 ? 55.077 22.837 -17.725 1.00 57.50 206 SER A N 1
ATOM 1691 C CA . SER A 1 206 ? 56.526 22.933 -17.519 1.00 57.50 206 SER A CA 1
ATOM 1692 C C . SER A 1 206 ? 56.804 23.985 -16.457 1.00 57.50 206 SER A C 1
ATOM 1694 O O . SER A 1 206 ? 56.054 24.990 -16.444 1.00 57.50 206 SER A O 1
#

Sequence (206 aa):
MTPKPRRNSRLSLDDKALTKRASLSLPTVMTLESWKDIGREIALISDASTWWLGDWVVYGQDRYPDRYRKAIEETSLDYQTLRNYAWVARKFPVSRRREKLSLQHHAEVAALQEDEQDVWLNRAESKGWSRSELRRNLRAIRADREETTSPSILKLSINLDADQRRRWERAADRSNRSLDAWITETLDDAARSPRASSFPRLPAAS

Radius of gyration: 24.05 Å; chains: 1; bounding box: 94×46×60 Å

Foldseek 3Di:
DDDDDDDPPDLDAPPQWDDDPPDIDHDPDDDPVSVVSNVVSVVLCVLVVLLVLLVQLLVCLVPPLCSLVVSCVVPVDDSVSSVLSVLLNVLADPVRDDSLDGSLLSSLCSPDDPVVSSVLVVVCNVVVNDSVRSNVVVVVVVVVCCVPDDPDDDDDDDDDDPVRVVVLCVVCSVVSHDSVVSVVVVVVVVVVDPDDDDDDDDDDDD

Secondary structure (DSSP, 8-state):
-PPPP---S-----TTSEEETTEEE--SS--HHHHHHHHHHHHHHHHHHHHHHHHHHHHTTTT-TTHHHHHHHHH---HHHHHHHHHHHHHS-GGG--TTS-HHHHHHHTTS-HHHHHHHHHHHHHHT--HHHHHHHHHHHHHHHHHH-------------HHHHHHHHHHHHHTTS-HHHHHHHHHHHHHHS-----PPPPPPP-